Protein AF-0000000082454945 (afdb_homodimer)

Nearest PDB structures (foldseek):
  2xtc-assembly1_A-2  TM=9.692E-01  e=1.871E-06  Homo sapiens
  2xtd-assembly1_A-2  TM=9.864E-01  e=5.666E-06  Homo sapiens
  2xte-assembly1_J  TM=9.761E-01  e=5.010E-06  Homo sapiens
  2xte-assembly3_G  TM=9.616E-01  e=5.010E-06  Homo sapiens
  2xte-assembly1_B  TM=9.676E-01  e=1.262E-05  Homo sapiens

Radius of gyration: 16.41 Å; Cα contacts (8 Å, |Δi|>4): 220; chains: 2; bounding box: 44×42×41 Å

Foldseek 3Di:
DPDDDDPLRVLVVVLLVCVVVVVVVVNVVSCVVSVNVPRPDDPVPQDPCNVVVVVVVVLVVLVVVCVVPVVSVVVVVVVCVVDVDDDPDPPPPVPPPVPD/DPDDDDPLRVLLVVLLVCVLVVVVVVSVVSCVVSVNVPRPDDPVPQDPCNVVVVVVVVLVVLVVVCVVPVVSVVVVVVVCVVDVDDDPDPPPPVPPPVPD

Sequence (200 aa):
MATSITSVELNYLVFRYLQESGFTHSAFALGYEAGINKSPIDGNLVPPGALITFVQKGLQFLEMEANLSNLARVTKIWMKISHSCNPWISLQKMYINCDKMATSITSVELNYLVFRYLQESGFTHSAFALGYEAGINKSPIDGNLVPPGALITFVQKGLQFLEMEANLSNLARVTKIWMKISHSCNPWISLQKMYINCDK

Structure (mmCIF, N/CA/C/O backbone):
data_AF-0000000082454945-model_v1
#
loop_
_entity.id
_entity.type
_entity.pdbx_description
1 polymer 'LisH domain-containing protein'
#
loop_
_atom_site.group_PDB
_atom_site.id
_atom_site.type_symbol
_atom_site.label_atom_id
_atom_site.label_alt_id
_atom_site.label_comp_id
_atom_site.label_asym_id
_atom_site.label_entity_id
_atom_site.label_seq_id
_atom_site.pdbx_PDB_ins_code
_atom_site.Cartn_x
_atom_site.Cartn_y
_atom_site.Cartn_z
_atom_site.occupancy
_atom_site.B_iso_or_equiv
_atom_site.auth_seq_id
_atom_site.auth_comp_id
_atom_site.auth_asym_id
_atom_site.auth_atom_id
_atom_site.pdbx_PDB_model_num
ATOM 1 N N . MET A 1 1 ? 11.625 10.594 14.062 1 42.03 1 MET A N 1
ATOM 2 C CA . MET A 1 1 ? 12.203 10.18 12.797 1 42.03 1 MET A CA 1
ATOM 3 C C . MET A 1 1 ? 11.133 9.609 11.867 1 42.03 1 MET A C 1
ATOM 5 O O . MET A 1 1 ? 10.227 8.906 12.32 1 42.03 1 MET A O 1
ATOM 9 N N . ALA A 1 2 ? 10.945 10.195 10.641 1 54.59 2 ALA A N 1
ATOM 10 C CA . ALA A 1 2 ? 9.875 9.773 9.742 1 54.59 2 ALA A CA 1
ATOM 11 C C . ALA A 1 2 ? 10 8.289 9.406 1 54.59 2 ALA A C 1
ATOM 13 O O . ALA A 1 2 ? 11.07 7.816 9.023 1 54.59 2 ALA A O 1
ATOM 14 N N . THR A 1 3 ? 9.172 7.57 9.867 1 65.31 3 THR A N 1
ATOM 15 C CA . THR A 1 3 ? 9.156 6.125 9.68 1 65.31 3 THR A CA 1
ATOM 16 C C . THR A 1 3 ? 9.195 5.773 8.195 1 65.31 3 THR A C 1
ATOM 18 O O . THR A 1 3 ? 8.508 6.395 7.383 1 65.31 3 THR A O 1
ATOM 21 N N . SER A 1 4 ? 10.32 5.121 7.816 1 80.38 4 SER A N 1
ATOM 22 C CA . SER A 1 4 ? 10.461 4.617 6.453 1 80.38 4 SER A CA 1
ATOM 23 C C . SER A 1 4 ? 9.93 3.189 6.34 1 80.38 4 SER A C 1
ATOM 25 O O . SER A 1 4 ? 10.172 2.359 7.219 1 80.38 4 SER A O 1
ATOM 27 N N . ILE A 1 5 ? 9.172 2.932 5.426 1 86.31 5 ILE A N 1
ATOM 28 C CA . ILE A 1 5 ? 8.594 1.609 5.195 1 86.31 5 ILE A CA 1
ATOM 29 C C . ILE A 1 5 ? 9.656 0.688 4.594 1 86.31 5 ILE A C 1
ATOM 31 O O . ILE A 1 5 ? 10.445 1.11 3.748 1 86.31 5 ILE A O 1
ATOM 35 N N . THR A 1 6 ? 9.75 -0.51 5.156 1 88.56 6 THR A N 1
ATOM 36 C CA . THR A 1 6 ? 10.68 -1.497 4.625 1 88.56 6 THR A CA 1
ATOM 37 C C . THR A 1 6 ? 10.062 -2.256 3.457 1 88.56 6 THR A C 1
ATOM 39 O O . THR A 1 6 ? 8.836 -2.262 3.293 1 88.56 6 THR A O 1
ATOM 42 N N . SER A 1 7 ? 10.977 -2.93 2.658 1 92.19 7 SER A N 1
ATOM 43 C CA . SER A 1 7 ? 10.508 -3.732 1.534 1 92.19 7 SER A CA 1
ATOM 44 C C . SER A 1 7 ? 9.602 -4.867 2.006 1 92.19 7 SER A C 1
ATOM 46 O O . SER A 1 7 ? 8.633 -5.211 1.33 1 92.19 7 SER A O 1
ATOM 48 N N . VAL A 1 8 ? 9.992 -5.465 3.166 1 92.62 8 VAL A N 1
ATOM 49 C CA . VAL A 1 8 ? 9.219 -6.574 3.709 1 92.62 8 VAL A CA 1
ATOM 50 C C . VAL A 1 8 ? 7.805 -6.098 4.047 1 92.62 8 VAL A C 1
ATOM 52 O O . VAL A 1 8 ? 6.824 -6.773 3.725 1 92.62 8 VAL A O 1
ATOM 55 N N . GLU A 1 9 ? 7.676 -4.977 4.641 1 90.88 9 GLU A N 1
ATOM 56 C CA . GLU A 1 9 ? 6.383 -4.406 5.004 1 90.88 9 GLU A CA 1
ATOM 57 C C . GLU A 1 9 ? 5.566 -4.051 3.764 1 90.88 9 GLU A C 1
ATOM 59 O O . GLU A 1 9 ? 4.363 -4.309 3.711 1 90.88 9 GLU A O 1
ATOM 64 N N . LEU A 1 10 ? 6.246 -3.434 2.846 1 95.31 10 LEU A N 1
ATOM 65 C CA . LEU A 1 10 ? 5.547 -3.064 1.618 1 95.31 10 LEU A CA 1
ATOM 66 C C . LEU A 1 10 ? 5.098 -4.305 0.854 1 95.31 10 LEU A C 1
ATOM 68 O O . LEU A 1 10 ? 3.982 -4.348 0.33 1 95.31 10 LEU A O 1
ATOM 72 N N . ASN A 1 11 ? 5.957 -5.312 0.771 1 97.19 11 ASN A N 1
ATOM 73 C CA . ASN A 1 11 ? 5.578 -6.566 0.131 1 97.19 11 ASN A CA 1
ATOM 74 C C . ASN A 1 11 ? 4.344 -7.18 0.785 1 97.19 11 ASN A C 1
ATOM 76 O O . ASN A 1 11 ? 3.473 -7.715 0.097 1 97.19 11 ASN A O 1
ATOM 80 N N . TYR A 1 12 ? 4.312 -7.055 2.055 1 95.81 12 TYR A N 1
ATOM 81 C CA . TYR A 1 12 ? 3.176 -7.621 2.77 1 95.81 12 TYR A CA 1
ATOM 82 C C . TYR A 1 12 ? 1.901 -6.836 2.479 1 95.81 12 TYR A C 1
ATOM 84 O O . TYR A 1 12 ? 0.825 -7.422 2.33 1 95.81 12 TYR A O 1
ATOM 92 N N . LEU A 1 13 ? 1.995 -5.582 2.467 1 95.62 13 LEU A N 1
ATOM 93 C CA . LEU A 1 13 ? 0.842 -4.742 2.162 1 95.62 13 LEU A CA 1
ATOM 94 C C . LEU A 1 13 ? 0.314 -5.031 0.761 1 95.62 13 LEU A C 1
ATOM 96 O O . LEU A 1 13 ? -0.899 -5.098 0.552 1 95.62 13 LEU A O 1
ATOM 100 N N . VAL A 1 14 ? 1.229 -5.133 -0.159 1 97.75 14 VAL A N 1
ATOM 101 C CA . VAL A 1 14 ? 0.851 -5.445 -1.534 1 97.75 14 VAL A CA 1
ATOM 102 C C . VAL A 1 14 ? 0.194 -6.82 -1.593 1 97.75 14 VAL A C 1
ATOM 104 O O . VAL A 1 14 ? -0.819 -7.004 -2.271 1 97.75 14 VAL A O 1
ATOM 107 N N . PHE A 1 15 ? 0.763 -7.766 -0.866 1 98.06 15 PHE A N 1
ATOM 108 C CA . PHE A 1 15 ? 0.229 -9.117 -0.801 1 98.06 15 PHE A CA 1
ATOM 109 C C . PHE A 1 15 ? -1.2 -9.117 -0.271 1 98.06 15 PHE A C 1
ATOM 111 O O . PHE A 1 15 ? -2.082 -9.758 -0.845 1 98.06 15 PHE A O 1
ATOM 118 N N . ARG A 1 16 ? -1.462 -8.414 0.743 1 96 16 ARG A N 1
ATOM 119 C CA . ARG A 1 16 ? -2.789 -8.328 1.344 1 96 16 ARG A CA 1
ATOM 120 C C . ARG A 1 16 ? -3.777 -7.656 0.396 1 96 16 ARG A C 1
ATOM 122 O O . ARG A 1 16 ? -4.938 -8.062 0.312 1 96 16 ARG A O 1
ATOM 129 N N . TYR A 1 17 ? -3.275 -6.648 -0.256 1 97.69 17 TYR A N 1
ATOM 130 C CA . TYR A 1 17 ? -4.121 -5.969 -1.231 1 97.69 17 TYR A CA 1
ATOM 131 C C . TYR A 1 17 ? -4.574 -6.93 -2.322 1 97.69 17 TYR A C 1
ATOM 133 O O . TYR A 1 17 ? -5.75 -6.938 -2.703 1 97.69 17 TYR A O 1
ATOM 141 N N . LEU A 1 18 ? -3.668 -7.676 -2.828 1 98.25 18 LEU A N 1
ATOM 142 C CA . LEU A 1 18 ? -3.986 -8.648 -3.869 1 98.25 18 LEU A CA 1
ATOM 143 C C . LEU A 1 18 ? -5.004 -9.664 -3.367 1 98.25 18 LEU A C 1
ATOM 145 O O . LEU A 1 18 ? -5.945 -10.016 -4.086 1 98.25 18 LEU A O 1
ATOM 149 N N . GLN A 1 19 ? -4.797 -10.078 -2.213 1 97.44 19 GLN A N 1
ATOM 150 C CA . GLN A 1 19 ? -5.727 -11.031 -1.613 1 97.44 19 GLN A CA 1
ATOM 151 C C . GLN A 1 19 ? -7.121 -10.422 -1.474 1 97.44 19 GLN A C 1
ATOM 153 O O . GLN A 1 19 ? -8.117 -11.047 -1.839 1 97.44 19 GLN A O 1
ATOM 158 N N . GLU A 1 20 ? -7.164 -9.242 -0.987 1 96.88 20 GLU A N 1
ATOM 159 C CA . GLU A 1 20 ? -8.43 -8.57 -0.706 1 96.88 20 GLU A CA 1
ATOM 160 C C . GLU A 1 20 ? -9.156 -8.211 -1.995 1 96.88 20 GLU A C 1
ATOM 162 O O . GLU A 1 20 ? -10.391 -8.156 -2.021 1 96.88 20 GLU A O 1
ATOM 167 N N . SER A 1 21 ? -8.406 -7.996 -3.057 1 97.25 21 SER A N 1
ATOM 168 C CA . SER A 1 21 ? -8.984 -7.574 -4.328 1 97.25 21 SER A CA 1
ATOM 169 C C . SER A 1 21 ? -9.336 -8.773 -5.199 1 97.25 21 SER A C 1
ATOM 171 O O . SER A 1 21 ? -9.836 -8.617 -6.316 1 97.25 21 SER A O 1
ATOM 173 N N . GLY A 1 22 ? -9.031 -9.984 -4.746 1 97.31 22 GLY A N 1
ATOM 174 C CA . GLY A 1 22 ? -9.391 -11.195 -5.477 1 97.31 22 GLY A CA 1
ATOM 175 C C . GLY A 1 22 ? -8.398 -11.547 -6.562 1 97.31 22 GLY A C 1
ATOM 176 O O . GLY A 1 22 ? -8.711 -12.32 -7.469 1 97.31 22 GLY A O 1
ATOM 177 N N . PHE A 1 23 ? -7.293 -10.977 -6.598 1 98.12 23 PHE A N 1
ATOM 178 C CA . PHE A 1 23 ? -6.227 -11.352 -7.516 1 98.12 23 PHE A CA 1
ATOM 179 C C . PHE A 1 23 ? -5.465 -12.562 -7 1 98.12 23 PHE A C 1
ATOM 181 O O . PHE A 1 23 ? -4.336 -12.445 -6.523 1 98.12 23 PHE A O 1
ATOM 188 N N . THR A 1 24 ? -6.027 -13.703 -7.215 1 98.12 24 THR A N 1
ATOM 189 C CA . THR A 1 24 ? -5.602 -14.938 -6.57 1 98.12 24 THR A CA 1
ATOM 190 C C . THR A 1 24 ? -4.254 -15.398 -7.121 1 98.12 24 THR A C 1
ATOM 192 O O . THR A 1 24 ? -3.373 -15.812 -6.359 1 98.12 24 THR A O 1
ATOM 195 N N . HIS A 1 25 ? -4.082 -15.344 -8.414 1 98.38 25 HIS A N 1
ATOM 196 C CA . HIS A 1 25 ? -2.844 -15.812 -9.023 1 98.38 25 HIS A CA 1
ATOM 197 C C . HIS A 1 25 ? -1.677 -14.898 -8.672 1 98.38 25 HIS A C 1
ATOM 199 O O . HIS A 1 25 ? -0.582 -15.367 -8.359 1 98.38 25 HIS A O 1
ATOM 205 N N . SER A 1 26 ? -1.929 -13.664 -8.68 1 98.69 26 SER A N 1
ATOM 206 C CA . SER A 1 26 ? -0.894 -12.695 -8.344 1 98.69 26 SER A CA 1
ATOM 207 C C . SER A 1 26 ? -0.499 -12.805 -6.871 1 98.69 26 SER A C 1
ATOM 209 O O . SER A 1 26 ? 0.684 -12.719 -6.531 1 98.69 26 SER A O 1
ATOM 211 N N . ALA A 1 27 ? -1.474 -12.984 -6.027 1 98.56 27 ALA A N 1
ATOM 212 C CA . ALA A 1 27 ? -1.193 -13.141 -4.602 1 98.56 27 ALA A CA 1
ATOM 213 C C . ALA A 1 27 ? -0.331 -14.367 -4.34 1 98.56 27 ALA A C 1
ATOM 215 O O . ALA A 1 27 ? 0.625 -14.312 -3.562 1 98.56 27 ALA A O 1
ATOM 216 N N . PHE A 1 28 ? -0.703 -15.406 -4.957 1 98 28 PHE A N 1
ATOM 217 C CA . PHE A 1 28 ? 0.052 -16.641 -4.812 1 98 28 PHE A CA 1
ATOM 218 C C . PHE A 1 28 ? 1.491 -16.453 -5.273 1 98 28 PHE A C 1
ATOM 220 O O . PHE A 1 28 ? 2.428 -16.875 -4.59 1 98 28 PHE A O 1
ATOM 227 N N . ALA A 1 29 ? 1.691 -15.875 -6.473 1 98.56 29 ALA A N 1
ATOM 228 C CA . ALA A 1 29 ? 3.021 -15.656 -7.035 1 98.56 29 ALA A CA 1
ATOM 229 C C . ALA A 1 29 ? 3.857 -14.758 -6.121 1 98.56 29 ALA A C 1
ATOM 231 O O . ALA A 1 29 ? 5.031 -15.047 -5.871 1 98.56 29 ALA A O 1
ATOM 232 N N . LEU A 1 30 ? 3.244 -13.711 -5.535 1 98.44 30 LEU A N 1
ATOM 233 C CA . LEU A 1 30 ? 3.98 -12.789 -4.668 1 98.44 30 LEU A CA 1
ATOM 234 C C . LEU A 1 30 ? 4.336 -13.461 -3.346 1 98.44 30 LEU A C 1
ATOM 236 O O . LEU A 1 30 ? 5.41 -13.211 -2.791 1 98.44 30 LEU A O 1
ATOM 240 N N . GLY A 1 31 ? 3.434 -14.234 -2.885 1 97.81 31 GLY A N 1
ATOM 241 C CA . GLY A 1 31 ? 3.719 -14.977 -1.666 1 97.81 31 GLY A CA 1
ATOM 242 C C . GLY A 1 31 ? 5 -15.781 -1.744 1 97.81 31 GLY A C 1
ATOM 243 O O . GLY A 1 31 ? 5.773 -15.82 -0.784 1 97.81 31 GLY A O 1
ATOM 244 N N . TYR A 1 32 ? 5.148 -16.312 -2.803 1 97.19 32 TYR A N 1
ATOM 245 C CA . TYR A 1 32 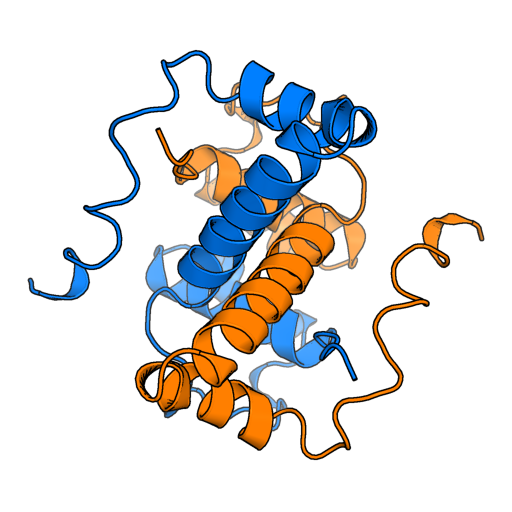? 6.324 -17.156 -3.012 1 97.19 32 TYR A CA 1
ATOM 246 C C . TYR A 1 32 ? 7.555 -16.297 -3.307 1 97.19 32 TYR A C 1
ATOM 248 O O . TYR A 1 32 ? 8.617 -16.516 -2.717 1 97.19 32 TYR A O 1
ATOM 256 N N . GLU A 1 33 ? 7.441 -15.328 -4.18 1 97.81 33 GLU A N 1
ATOM 257 C CA . GLU A 1 33 ? 8.562 -14.523 -4.648 1 97.81 33 GLU A CA 1
ATOM 258 C C . GLU A 1 33 ? 9.125 -13.648 -3.527 1 97.81 33 GLU A C 1
ATOM 260 O O . GLU A 1 33 ? 10.328 -13.414 -3.457 1 97.81 33 GLU A O 1
ATOM 265 N N . ALA A 1 34 ? 8.25 -13.219 -2.66 1 97.19 34 ALA A N 1
ATOM 266 C CA . ALA A 1 34 ? 8.664 -12.297 -1.606 1 97.19 34 ALA A CA 1
ATOM 267 C C . ALA A 1 34 ? 8.844 -13.023 -0.278 1 97.19 34 ALA A C 1
ATOM 269 O O . ALA A 1 34 ? 9.242 -12.422 0.72 1 97.19 34 ALA A O 1
ATOM 270 N N . GLY A 1 35 ? 8.578 -14.273 -0.216 1 96.56 35 GLY A N 1
ATOM 271 C CA . GLY A 1 35 ? 8.688 -15.031 1.018 1 96.56 35 GLY A CA 1
ATOM 272 C C . GLY A 1 35 ? 7.805 -14.508 2.129 1 96.56 35 GLY A C 1
ATOM 273 O O . GLY A 1 35 ? 8.266 -14.289 3.252 1 96.56 35 GLY A O 1
ATOM 274 N N . ILE A 1 36 ? 6.551 -14.281 1.788 1 95 36 ILE A N 1
ATOM 275 C CA . ILE A 1 36 ? 5.598 -13.703 2.727 1 95 36 ILE A CA 1
ATOM 276 C C . ILE A 1 36 ? 5.359 -14.664 3.889 1 95 36 ILE A C 1
ATOM 278 O O . ILE A 1 36 ? 5.16 -14.234 5.027 1 95 36 ILE A O 1
ATOM 282 N N . ASN A 1 37 ? 5.391 -15.945 3.578 1 91.06 37 ASN A N 1
ATOM 283 C CA . ASN A 1 37 ? 5.195 -16.953 4.609 1 91.06 37 ASN A CA 1
ATOM 284 C C . ASN A 1 37 ? 6.305 -16.906 5.656 1 91.06 37 ASN A C 1
ATOM 286 O O . ASN A 1 37 ? 6.125 -17.391 6.777 1 91.06 37 ASN A O 1
ATOM 290 N N . LYS A 1 38 ? 7.438 -16.359 5.355 1 91.81 38 LYS A N 1
ATOM 291 C CA . LYS A 1 38 ? 8.57 -16.266 6.266 1 91.81 38 LYS A CA 1
ATOM 292 C C . LYS A 1 38 ? 8.633 -14.891 6.93 1 91.81 38 LYS A C 1
ATOM 294 O O . LYS A 1 38 ? 9.469 -14.648 7.805 1 91.81 38 LYS A O 1
ATOM 299 N N . SER A 1 39 ? 7.746 -14.078 6.488 1 89.5 39 SER A N 1
ATOM 300 C CA . SER A 1 39 ? 7.738 -12.719 7.02 1 89.5 39 SER A CA 1
ATOM 301 C C . SER A 1 39 ? 7.328 -12.703 8.492 1 89.5 39 SER A C 1
ATOM 303 O O . SER A 1 39 ? 6.422 -13.445 8.891 1 89.5 39 SER A O 1
ATOM 305 N N . PRO A 1 40 ? 8.039 -11.906 9.25 1 87.88 40 PRO A N 1
ATOM 306 C CA . PRO A 1 40 ? 7.699 -11.805 10.672 1 87.88 40 PRO A CA 1
ATOM 307 C C . PRO A 1 40 ? 6.438 -10.992 10.922 1 87.88 40 PRO A C 1
ATOM 309 O O . PRO A 1 40 ? 6.008 -10.844 12.07 1 87.88 40 PRO A O 1
ATOM 312 N N . ILE A 1 41 ? 5.707 -10.578 9.953 1 86.12 41 ILE A N 1
ATOM 313 C CA . ILE A 1 41 ? 4.551 -9.695 10.094 1 86.12 41 ILE A CA 1
ATOM 314 C C . ILE A 1 41 ? 3.326 -10.516 10.5 1 86.12 41 ILE A C 1
ATOM 316 O O . ILE A 1 41 ? 3.051 -11.562 9.906 1 86.12 41 ILE A O 1
ATOM 320 N N . ASP A 1 42 ? 2.707 -9.922 11.508 1 84.75 42 ASP A N 1
ATOM 321 C CA . ASP A 1 42 ? 1.43 -10.508 11.906 1 84.75 42 ASP A CA 1
ATOM 322 C C . ASP A 1 42 ? 0.284 -9.945 11.07 1 84.75 42 ASP A C 1
ATOM 324 O O . ASP A 1 42 ? -0.149 -8.812 11.281 1 84.75 42 ASP A O 1
ATOM 328 N N . GLY A 1 43 ? -0.211 -10.75 10.203 1 86 43 GLY A N 1
ATOM 329 C CA . GLY A 1 43 ? -1.262 -10.344 9.281 1 86 43 GLY A CA 1
ATOM 330 C C . GLY A 1 43 ? -2.541 -9.93 9.984 1 86 43 GLY A C 1
ATOM 331 O O . GLY A 1 43 ? -3.336 -9.164 9.43 1 86 43 GLY A O 1
ATOM 332 N N . ASN A 1 44 ? -2.746 -10.367 11.117 1 84 44 ASN A N 1
ATOM 333 C CA . ASN A 1 44 ? -3.955 -10.039 11.867 1 84 44 ASN A CA 1
ATOM 334 C C . ASN A 1 44 ? -3.945 -8.586 12.336 1 84 44 ASN A C 1
ATOM 336 O O . ASN A 1 44 ? -5 -8.023 12.641 1 84 44 ASN A O 1
ATOM 340 N N . LEU A 1 45 ? -2.75 -8.023 12.328 1 80.19 45 LEU A N 1
ATOM 341 C CA . LEU A 1 45 ? -2.605 -6.648 12.805 1 80.19 45 LEU A CA 1
ATOM 342 C C . LEU A 1 45 ? -2.699 -5.66 11.648 1 80.19 45 LEU A C 1
ATOM 344 O O . LEU A 1 45 ? -2.77 -4.449 11.867 1 80.19 45 LEU A O 1
ATOM 348 N N . VAL A 1 46 ? -2.697 -6.258 10.5 1 85.25 46 VAL A N 1
ATOM 349 C CA . VAL A 1 46 ? -2.816 -5.395 9.328 1 85.25 46 VAL A CA 1
ATOM 350 C C . VAL A 1 46 ? -4.289 -5.203 8.977 1 85.25 46 VAL A C 1
ATOM 352 O O . VAL A 1 46 ? -4.969 -6.156 8.594 1 85.25 46 VAL A O 1
ATOM 355 N N . PRO A 1 47 ? -4.758 -3.992 9.18 1 85.69 47 PRO A N 1
ATOM 356 C CA . PRO A 1 47 ? -6.172 -3.754 8.883 1 85.69 47 PRO A CA 1
ATOM 357 C C . PRO A 1 47 ? -6.504 -3.938 7.402 1 85.69 47 PRO A C 1
ATOM 359 O O . PRO A 1 47 ? -5.66 -3.688 6.543 1 85.69 47 PRO A O 1
ATOM 362 N N . PRO A 1 48 ? -7.75 -4.297 7.117 1 89.56 48 PRO A N 1
ATOM 363 C CA . PRO A 1 48 ? -8.188 -4.371 5.719 1 89.56 48 PRO A CA 1
ATOM 364 C C . PRO A 1 48 ? -8.039 -3.043 4.98 1 89.56 48 PRO A C 1
ATOM 366 O O . PRO A 1 48 ? -8.32 -1.984 5.547 1 89.56 48 PRO A O 1
ATOM 369 N N . GLY A 1 49 ? -7.598 -3.117 3.822 1 92.94 49 GLY A N 1
ATOM 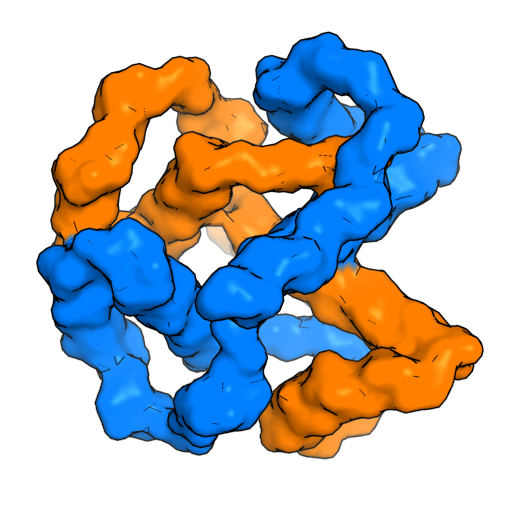370 C CA . GLY A 1 49 ? -7.477 -1.918 3.01 1 92.94 49 GLY A CA 1
ATOM 371 C C . GLY A 1 49 ? -6.293 -1.051 3.404 1 92.94 49 GLY A C 1
ATOM 372 O O . GLY A 1 49 ? -6.262 0.141 3.092 1 92.94 49 GLY A O 1
ATOM 373 N N . ALA A 1 50 ? -5.383 -1.64 4.066 1 92.31 50 ALA A N 1
ATOM 374 C CA . ALA A 1 50 ? -4.27 -0.857 4.598 1 92.31 50 ALA A CA 1
ATOM 375 C C . ALA A 1 50 ? -3.512 -0.152 3.475 1 92.31 50 ALA A C 1
ATOM 377 O O . ALA A 1 50 ? -3.197 1.036 3.58 1 92.31 50 ALA A O 1
ATOM 378 N N . LEU A 1 51 ? -3.191 -0.91 2.453 1 94.5 51 LEU A N 1
ATOM 379 C CA . LEU A 1 51 ? -2.451 -0.314 1.347 1 94.5 51 LEU A CA 1
ATOM 380 C C . LEU A 1 51 ? -3.213 0.87 0.758 1 94.5 51 LEU A C 1
ATOM 382 O O . LEU A 1 51 ? -2.631 1.93 0.518 1 94.5 51 LEU A O 1
ATOM 386 N N . ILE A 1 52 ? -4.5 0.69 0.56 1 93.75 52 ILE A N 1
ATOM 387 C CA . ILE A 1 52 ? -5.348 1.736 -0.002 1 93.75 52 ILE A CA 1
ATOM 388 C C . ILE A 1 52 ? -5.312 2.967 0.901 1 93.75 52 ILE A C 1
ATOM 390 O O . ILE A 1 52 ? -5.211 4.098 0.417 1 93.75 52 ILE A O 1
ATOM 394 N N . THR A 1 53 ? -5.418 2.748 2.164 1 91 53 THR A N 1
ATOM 395 C CA . THR A 1 53 ? -5.441 3.838 3.133 1 91 53 THR A CA 1
ATOM 396 C C . THR A 1 53 ? -4.133 4.621 3.094 1 91 53 THR A C 1
ATOM 398 O O . THR A 1 53 ? -4.141 5.855 3.072 1 91 53 THR A O 1
ATOM 401 N N . PHE A 1 54 ? -2.986 3.92 3.049 1 89 54 PHE A N 1
ATOM 402 C CA . PHE A 1 54 ? -1.689 4.586 3.047 1 89 54 PHE A CA 1
ATOM 403 C C . PHE A 1 54 ? -1.489 5.383 1.764 1 89 54 PHE A C 1
ATOM 405 O O . PHE A 1 54 ? -1.002 6.512 1.798 1 89 54 PHE A O 1
ATOM 412 N N . VAL A 1 55 ? -1.843 4.793 0.642 1 91.88 55 VAL A N 1
ATOM 413 C CA . VAL A 1 55 ? -1.679 5.465 -0.644 1 91.88 55 VAL A CA 1
ATOM 414 C C . VAL A 1 55 ? -2.586 6.691 -0.709 1 91.88 55 VAL A C 1
ATOM 416 O O . VAL A 1 55 ? -2.172 7.754 -1.173 1 91.88 55 VAL A O 1
ATOM 419 N N . GLN A 1 56 ? -3.818 6.559 -0.193 1 90.25 56 GLN A N 1
ATOM 420 C CA . GLN A 1 56 ? -4.77 7.664 -0.191 1 90.25 56 GLN A CA 1
ATOM 421 C C . GLN A 1 56 ? -4.262 8.82 0.662 1 90.25 56 GLN A C 1
ATOM 423 O O . GLN A 1 56 ? -4.352 9.984 0.256 1 90.25 56 GLN A O 1
ATOM 428 N N . LYS A 1 57 ? -3.766 8.492 1.755 1 87.94 57 LYS A N 1
ATOM 429 C CA . LYS A 1 57 ? -3.232 9.531 2.631 1 87.94 57 LYS A CA 1
ATOM 430 C C . LYS A 1 57 ? -1.97 10.148 2.041 1 87.94 57 LYS A C 1
ATOM 432 O O . LYS A 1 57 ? -1.711 11.344 2.229 1 87.94 57 LYS A O 1
ATOM 437 N N . GLY A 1 58 ? -1.187 9.344 1.446 1 88.56 58 GLY A N 1
ATOM 438 C CA . GLY A 1 58 ? -0.017 9.867 0.757 1 88.56 58 GLY A CA 1
ATOM 439 C C . GLY A 1 58 ? -0.362 10.883 -0.317 1 88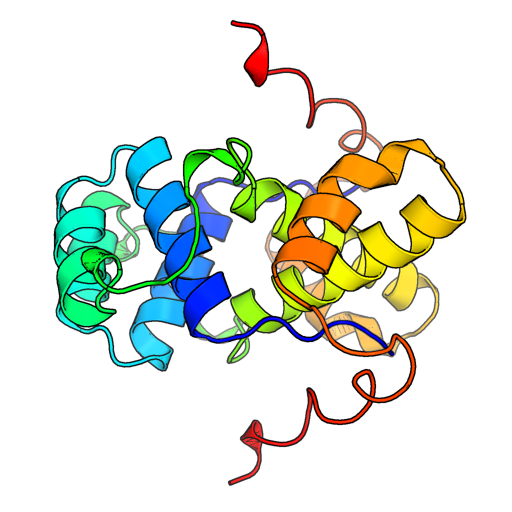.56 58 GLY A C 1
ATOM 440 O O . GLY A 1 58 ? 0.294 11.922 -0.43 1 88.56 58 GLY A O 1
ATOM 441 N N . LEU A 1 59 ? -1.384 10.555 -1.063 1 85.69 59 LEU A N 1
ATOM 442 C CA . LEU A 1 59 ? -1.859 11.469 -2.098 1 85.69 59 LEU A CA 1
ATOM 443 C C . LEU A 1 59 ? -2.354 12.773 -1.486 1 85.69 59 LEU A C 1
ATOM 445 O O . LEU A 1 59 ? -2.094 13.852 -2.021 1 85.69 59 LEU A O 1
ATOM 449 N N . GLN A 1 60 ? -3.041 12.609 -0.378 1 82.56 60 GLN A N 1
ATOM 450 C CA . GLN A 1 60 ? -3.525 13.789 0.329 1 82.56 60 GLN A CA 1
ATOM 451 C C . GLN A 1 60 ? -2.365 14.641 0.833 1 82.56 60 GLN A C 1
ATOM 453 O O . GLN A 1 60 ? -2.424 15.875 0.784 1 82.56 60 GLN A O 1
ATOM 458 N N . PHE A 1 61 ? -1.418 14.016 1.341 1 83.19 61 PHE A N 1
ATOM 459 C CA . PHE A 1 61 ? -0.228 14.703 1.835 1 83.19 61 PHE A CA 1
ATOM 460 C C . PHE A 1 61 ? 0.449 15.484 0.717 1 83.19 61 PHE A C 1
ATOM 462 O O . PHE A 1 61 ? 0.837 16.641 0.909 1 83.19 61 PHE A O 1
ATOM 469 N N . LEU A 1 62 ? 0.602 14.883 -0.413 1 79.12 62 LEU A N 1
ATOM 470 C CA . LEU A 1 62 ? 1.266 15.5 -1.554 1 79.12 62 LEU A CA 1
ATOM 471 C C . LEU A 1 62 ? 0.444 16.672 -2.09 1 79.12 62 LEU A C 1
ATOM 473 O O . LEU A 1 62 ? 1.003 17.672 -2.551 1 79.12 62 LEU A O 1
ATOM 477 N N . GLU A 1 63 ? -0.854 16.5 -1.997 1 76 63 GLU A N 1
ATOM 478 C CA . GLU A 1 63 ? -1.72 17.609 -2.41 1 76 63 GLU A CA 1
ATOM 479 C C . GLU A 1 63 ? -1.551 18.812 -1.494 1 76 63 GLU A C 1
ATOM 481 O O . GLU A 1 63 ? -1.563 19.953 -1.956 1 76 63 GLU A O 1
ATOM 486 N N . MET A 1 64 ? -1.47 18.516 -0.264 1 79.19 64 MET A N 1
ATOM 487 C CA . MET A 1 64 ? -1.271 19.578 0.71 1 79.19 64 MET A CA 1
ATOM 488 C C . MET A 1 64 ? 0.079 20.266 0.505 1 79.19 64 MET A C 1
ATOM 490 O O . MET A 1 64 ? 0.18 21.484 0.576 1 79.19 64 MET A O 1
ATOM 494 N N . GLU A 1 65 ? 1.065 19.469 0.22 1 73.56 65 GLU A N 1
ATOM 495 C CA . GLU A 1 65 ? 2.404 20 -0.015 1 73.56 65 GLU A CA 1
ATOM 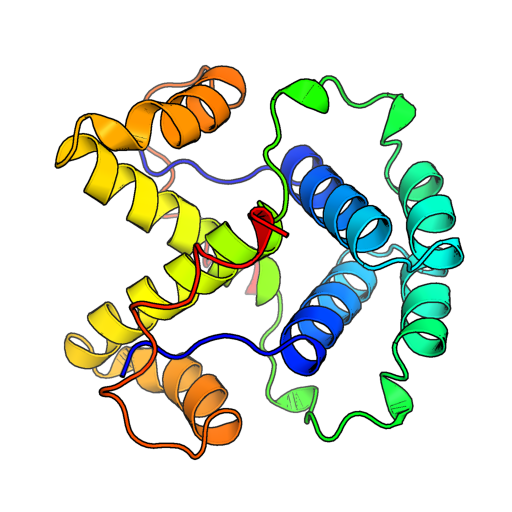496 C C . GLU A 1 65 ? 2.455 20.812 -1.307 1 73.56 65 GLU A C 1
ATOM 498 O O . GLU A 1 65 ? 3.203 21.781 -1.404 1 73.56 65 GLU A O 1
ATOM 503 N N . ALA A 1 66 ? 1.881 20.297 -2.301 1 67.44 66 ALA A N 1
ATOM 504 C CA . ALA A 1 66 ? 1.855 21 -3.588 1 67.44 66 ALA A CA 1
ATOM 505 C C . ALA A 1 66 ? 1.225 22.375 -3.457 1 67.44 66 ALA A C 1
ATOM 507 O O . ALA A 1 66 ? 1.621 23.312 -4.152 1 67.44 66 ALA A O 1
ATOM 508 N N . ASN A 1 67 ? 0.248 22.375 -2.754 1 65.88 67 ASN A N 1
ATOM 509 C CA . ASN A 1 67 ? -0.353 23.688 -2.525 1 65.88 67 ASN A CA 1
ATOM 510 C C . ASN A 1 67 ? 0.605 24.625 -1.795 1 65.88 67 ASN A C 1
ATOM 512 O O . ASN A 1 67 ? 0.479 25.844 -1.891 1 65.88 67 ASN A O 1
ATOM 516 N N . LEU A 1 68 ? 1.485 23.922 -1.185 1 63.53 68 LEU A N 1
ATOM 517 C CA . LEU A 1 68 ? 2.449 24.719 -0.443 1 63.53 68 LEU A CA 1
ATOM 518 C C . LEU A 1 68 ? 3.715 24.953 -1.265 1 63.53 68 LEU A C 1
ATOM 520 O O . LEU A 1 68 ? 4.438 25.922 -1.043 1 63.53 68 LEU A O 1
ATOM 524 N N . SER A 1 69 ? 4.016 23.906 -1.996 1 58.72 69 SER A N 1
ATOM 525 C CA . SER A 1 69 ? 5.242 24.047 -2.779 1 58.72 69 SER A CA 1
ATOM 526 C C . SER A 1 69 ? 4.984 23.781 -4.258 1 58.72 69 SER A C 1
ATOM 528 O O . SER A 1 69 ? 4.098 23 -4.613 1 58.72 69 SER A O 1
ATOM 530 N N . ASN A 1 70 ? 5.285 24.641 -5.137 1 48.28 70 ASN A N 1
ATOM 531 C CA . ASN A 1 70 ? 5.25 24.484 -6.59 1 48.28 70 ASN A CA 1
ATOM 532 C C . ASN A 1 70 ? 5.816 23.141 -7.027 1 48.28 70 ASN A C 1
ATOM 534 O O . ASN A 1 70 ? 5.652 22.734 -8.18 1 48.28 70 ASN A O 1
ATOM 538 N N . LEU A 1 71 ? 6.523 22.625 -6.273 1 43.19 71 LEU A N 1
ATOM 539 C CA . LEU A 1 71 ? 7.27 21.422 -6.652 1 43.19 71 LEU A CA 1
ATOM 540 C C . LEU A 1 71 ? 6.332 20.234 -6.828 1 43.19 71 LEU A C 1
ATOM 542 O O . LEU A 1 71 ? 6.598 19.344 -7.641 1 43.19 71 LEU A O 1
ATOM 546 N N . ALA A 1 72 ? 5.227 20.281 -6.191 1 47.59 72 ALA A N 1
ATOM 547 C CA . ALA A 1 72 ? 4.332 19.125 -6.172 1 47.59 72 ALA A CA 1
ATOM 548 C C . ALA A 1 72 ? 3.602 18.969 -7.504 1 47.59 72 ALA A C 1
ATOM 550 O O . ALA A 1 72 ? 2.682 18.156 -7.629 1 47.59 72 ALA A O 1
ATOM 551 N N . ARG A 1 73 ? 4.078 19.688 -8.383 1 44.59 73 ARG A N 1
ATOM 552 C CA . ARG A 1 73 ? 3.482 19.703 -9.719 1 44.59 73 ARG A CA 1
ATOM 553 C C . ARG A 1 73 ? 3.512 18.312 -10.344 1 44.59 73 ARG A C 1
ATOM 555 O O . ARG A 1 73 ? 2.557 17.906 -11.016 1 44.59 73 ARG A O 1
ATOM 562 N N . VAL A 1 74 ? 4.648 17.734 -10.156 1 46.53 74 VAL A N 1
ATOM 563 C CA . VAL A 1 74 ? 4.754 16.469 -10.867 1 46.53 74 VAL A CA 1
ATOM 564 C C . VAL A 1 74 ? 3.715 15.492 -10.32 1 46.53 74 VAL A C 1
ATOM 566 O O . VAL A 1 74 ? 3.062 14.773 -11.086 1 46.53 74 VAL A O 1
ATOM 569 N N . THR A 1 75 ? 3.635 15.477 -9.031 1 52 75 THR A N 1
ATOM 570 C CA . THR A 1 75 ? 2.65 14.562 -8.453 1 52 75 THR A CA 1
ATOM 571 C C . THR A 1 75 ? 1.234 15 -8.82 1 52 75 THR A C 1
ATOM 573 O O . THR A 1 75 ? 0.339 14.172 -8.961 1 52 75 THR A O 1
ATOM 576 N N . LYS A 1 76 ? 1.094 16.344 -8.844 1 49.72 76 LYS A N 1
ATOM 577 C CA . LYS A 1 76 ? -0.195 16.891 -9.266 1 49.72 76 LYS A CA 1
ATOM 578 C C . LYS A 1 76 ? -0.502 16.516 -10.711 1 49.72 76 LYS A C 1
ATOM 580 O O . LYS A 1 76 ? -1.645 16.188 -11.047 1 49.72 76 LYS A O 1
ATOM 585 N N . ILE A 1 77 ? 0.599 16.719 -11.469 1 49.75 77 ILE A N 1
ATOM 586 C CA . ILE A 1 77 ? 0.392 16.406 -12.883 1 49.75 77 ILE A CA 1
ATOM 587 C C . ILE A 1 77 ? -0.049 14.945 -13.016 1 49.75 77 ILE A C 1
ATOM 589 O O . ILE A 1 77 ? -0.983 14.641 -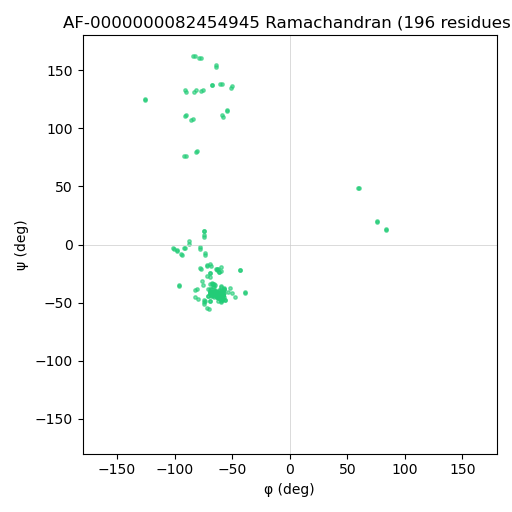13.758 1 49.75 77 ILE A O 1
ATOM 593 N N . TRP A 1 78 ? 0.673 14.234 -12.25 1 51.78 78 TRP A N 1
ATOM 594 C CA . TRP A 1 78 ? 0.293 12.828 -12.352 1 51.78 78 TRP A CA 1
ATOM 595 C C . TRP A 1 78 ? -1.142 12.617 -11.883 1 51.78 78 TRP A C 1
ATOM 597 O O . TRP A 1 78 ? -1.908 11.883 -12.516 1 51.78 78 TRP A O 1
ATOM 607 N N . MET A 1 79 ? -1.429 13.289 -10.773 1 50.94 79 MET A N 1
ATOM 608 C CA . MET A 1 79 ? -2.783 13.172 -10.242 1 50.94 79 MET A CA 1
ATOM 609 C C . MET A 1 79 ? -3.787 13.867 -11.148 1 50.94 79 MET A C 1
ATOM 611 O O . MET A 1 79 ? -4.918 13.406 -11.312 1 50.94 79 MET A O 1
ATOM 615 N N . LYS A 1 80 ? -3.473 15.07 -11.508 1 48.78 80 LYS A N 1
ATOM 616 C CA . LYS A 1 80 ? -4.359 15.82 -12.398 1 48.78 80 LYS A CA 1
ATOM 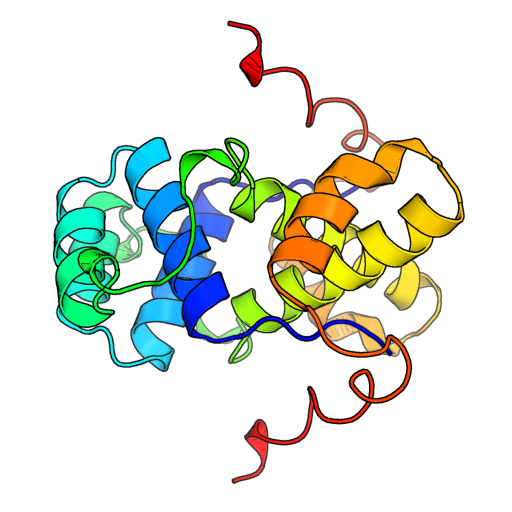617 C C . LYS A 1 80 ? -4.613 15.055 -13.688 1 48.78 80 LYS A C 1
ATOM 619 O O . LYS A 1 80 ? -5.723 15.086 -14.234 1 48.78 80 LYS A O 1
ATOM 624 N N . ILE A 1 81 ? -3.537 14.594 -14.211 1 45.81 81 ILE A N 1
ATOM 625 C CA . ILE A 1 81 ? -3.748 13.836 -15.438 1 45.81 81 ILE A CA 1
ATOM 626 C C . ILE A 1 81 ? -4.703 12.672 -15.172 1 45.81 81 ILE A C 1
ATOM 628 O O . ILE A 1 81 ? -5.543 12.344 -16.016 1 45.81 81 ILE A O 1
ATOM 632 N N . SER A 1 82 ? -4.496 12.086 -14.078 1 42.28 82 SER A N 1
ATOM 633 C CA . SER A 1 82 ? -5.441 11.016 -13.789 1 42.28 82 SER A CA 1
ATOM 634 C C . SER A 1 82 ? -6.816 11.57 -13.43 1 42.28 82 SER A C 1
ATOM 636 O O . SER A 1 82 ? -7.84 10.953 -13.734 1 42.28 82 SER A O 1
ATOM 638 N N . HIS A 1 83 ? -6.82 12.508 -12.375 1 43.41 83 HIS A N 1
ATOM 639 C CA . HIS A 1 83 ? -8.109 12.977 -11.883 1 43.41 83 HIS A CA 1
ATOM 640 C C . HIS A 1 83 ? -8.547 14.242 -12.609 1 43.41 83 HIS A C 1
ATOM 642 O O . HIS A 1 83 ? -7.926 15.297 -12.469 1 43.41 83 HIS A O 1
ATOM 648 N N . SER A 1 84 ? -8.961 14.102 -13.688 1 35.97 84 SER A N 1
ATOM 649 C CA . SER A 1 84 ? -9.609 15.258 -14.297 1 35.97 84 SER A CA 1
ATOM 650 C C . SER A 1 84 ? -10.438 16.031 -13.281 1 35.97 84 SER A C 1
ATOM 652 O O . SER A 1 84 ? -11.031 17.062 -13.602 1 35.97 84 SER A O 1
ATOM 654 N N . CYS A 1 85 ? -11.211 15.289 -12.336 1 37.31 85 CYS A N 1
ATOM 655 C CA . CYS A 1 85 ? -12.359 15.953 -11.734 1 37.31 85 CYS A CA 1
ATOM 656 C C . CYS A 1 85 ? -11.914 16.891 -10.617 1 37.31 85 CYS A C 1
ATOM 658 O O . CYS A 1 85 ? -10.82 16.75 -10.078 1 37.31 85 CYS A O 1
ATOM 660 N N . ASN A 1 86 ? -12.805 17.953 -10.172 1 31.84 86 ASN A N 1
ATOM 661 C CA . ASN A 1 86 ? -12.844 19.047 -9.211 1 31.84 86 ASN A CA 1
ATOM 662 C C . ASN A 1 86 ? -12.469 18.578 -7.805 1 31.84 86 ASN A C 1
ATOM 664 O O . ASN A 1 86 ? -12.914 17.516 -7.367 1 31.84 86 ASN A O 1
ATOM 668 N N . PRO A 1 87 ? -11.578 19.234 -6.918 1 31.34 87 PRO A N 1
ATOM 669 C CA . PRO A 1 87 ? -10.914 19.062 -5.621 1 31.34 87 PRO A CA 1
ATOM 670 C C . PRO A 1 87 ? -11.891 18.656 -4.516 1 31.34 87 PRO A C 1
ATOM 672 O O . PRO A 1 87 ? -11.461 18.219 -3.441 1 31.34 87 PRO A O 1
ATOM 675 N N . TRP A 1 88 ? -13.125 19.109 -4.281 1 30.08 88 TRP A N 1
ATOM 676 C CA . TRP A 1 88 ? -13.852 19.312 -3.027 1 30.08 88 TRP A CA 1
ATOM 677 C C . TRP A 1 88 ? -14.297 17.969 -2.438 1 30.08 88 TRP A C 1
ATOM 679 O O . TRP A 1 88 ? -14.609 17.891 -1.246 1 30.08 88 TRP A O 1
ATOM 689 N N . ILE A 1 89 ? -14.898 17 -3.129 1 31.45 89 ILE A N 1
ATOM 690 C CA . ILE A 1 89 ? -15.922 16.156 -2.529 1 31.45 89 ILE A CA 1
ATOM 691 C C . ILE A 1 89 ? -15.258 15.031 -1.737 1 31.45 89 ILE A C 1
ATOM 693 O O . ILE A 1 89 ? -15.875 14.453 -0.833 1 31.45 89 ILE A O 1
ATOM 697 N N . SER A 1 90 ? -14.172 14.359 -2.105 1 29.31 90 SER A N 1
ATOM 698 C CA . SER A 1 90 ? -13.977 12.938 -1.834 1 29.31 90 SER A CA 1
ATOM 699 C C . SER A 1 90 ? -13.336 12.719 -0.468 1 29.31 90 SER A C 1
ATOM 701 O O . SER A 1 90 ? -12.828 11.633 -0.185 1 29.31 90 SER A O 1
ATOM 703 N N . LEU A 1 91 ? -12.984 13.477 0.405 1 28.08 91 LEU A N 1
ATOM 704 C CA . LEU A 1 91 ? -12.344 13.148 1.675 1 28.08 91 LEU A CA 1
ATOM 705 C C . LEU A 1 91 ? -13.234 12.234 2.51 1 28.08 91 LEU A C 1
ATOM 707 O O . LEU A 1 91 ? -12.75 11.523 3.395 1 28.08 91 LEU A O 1
ATOM 711 N N . GLN A 1 92 ? -14.516 12.383 2.473 1 28.14 92 GLN A N 1
ATOM 712 C CA . GLN A 1 92 ? -15.367 11.805 3.504 1 28.14 92 GLN A CA 1
ATOM 713 C C . GLN A 1 92 ? -15.477 10.289 3.342 1 28.14 92 GLN A C 1
ATOM 715 O O . GLN A 1 92 ? -15.773 9.578 4.301 1 28.14 92 GLN A O 1
ATOM 720 N N . LYS A 1 93 ? -15.773 9.664 2.137 1 29.84 93 LYS A N 1
ATOM 721 C CA . LYS A 1 93 ? -16.359 8.336 2.047 1 29.84 93 LYS A CA 1
ATOM 722 C C . LYS A 1 93 ? -15.32 7.25 2.283 1 29.84 93 LYS A C 1
ATOM 724 O O . LYS A 1 93 ? -15.609 6.062 2.143 1 29.84 93 LYS A O 1
ATOM 729 N N . MET A 1 94 ? -14.125 7.5 2.443 1 28.08 94 MET A N 1
ATOM 730 C CA . MET A 1 94 ? -13.094 6.461 2.463 1 28.08 94 MET A CA 1
ATOM 731 C C . MET A 1 94 ? -13.398 5.422 3.539 1 28.08 94 MET A C 1
ATOM 733 O O . MET A 1 94 ? -12.914 4.289 3.467 1 28.08 94 MET A O 1
ATOM 737 N N . TYR A 1 95 ? -13.922 5.77 4.719 1 27.48 95 TYR A N 1
ATOM 738 C CA . TYR A 1 95 ? -14.008 4.805 5.812 1 27.48 95 TYR A CA 1
ATOM 739 C C . TYR A 1 95 ? -15.172 3.842 5.602 1 27.48 95 TYR A C 1
ATOM 741 O O . TYR A 1 95 ? -15.453 3.008 6.461 1 27.48 95 TYR A O 1
ATOM 749 N N . ILE A 1 96 ? -16.156 4.078 4.84 1 28.17 96 ILE A N 1
ATOM 750 C CA . ILE A 1 96 ? -17.438 3.434 5.109 1 28.17 96 ILE A CA 1
ATOM 751 C C . ILE A 1 96 ? -17.375 1.974 4.664 1 28.17 96 ILE A C 1
ATOM 753 O O . ILE A 1 96 ? -18.25 1.173 5.031 1 28.17 96 ILE A O 1
ATOM 757 N N . ASN A 1 97 ? -16.594 1.618 3.609 1 30.16 97 ASN A N 1
ATOM 758 C CA . ASN A 1 97 ? -17.141 0.356 3.111 1 30.16 97 ASN A CA 1
ATOM 759 C C . ASN A 1 97 ? -16.812 -0.8 4.051 1 30.16 97 ASN A C 1
ATOM 761 O O . ASN A 1 97 ? -16.922 -1.967 3.668 1 30.16 97 ASN A O 1
ATOM 765 N N . CYS A 1 98 ? -16 -0.674 5.035 1 24.09 98 CYS A N 1
ATOM 766 C CA . CYS A 1 98 ? -15.859 -1.89 5.828 1 24.09 98 CYS A CA 1
ATOM 767 C C . CYS A 1 98 ? -17.203 -2.316 6.41 1 24.09 98 CYS A C 1
ATOM 769 O O . CYS A 1 98 ? -17.281 -3.305 7.141 1 24.09 98 CYS A O 1
ATOM 771 N N . ASP A 1 99 ? -18.172 -1.49 6.504 1 23.08 99 ASP A N 1
ATOM 772 C CA . ASP A 1 99 ? -19.375 -1.908 7.23 1 23.08 99 ASP A CA 1
ATOM 773 C C . ASP A 1 99 ? -20.125 -2.996 6.469 1 23.08 99 ASP A C 1
ATOM 775 O O . ASP A 1 99 ? -21.078 -3.576 6.988 1 23.08 99 ASP A O 1
ATOM 779 N N . LYS A 1 100 ? -19.938 -3.275 5.211 1 22.88 100 LYS A N 1
ATOM 780 C CA . LYS A 1 100 ? -21 -4.246 4.984 1 22.88 100 LYS A CA 1
ATOM 781 C C . LYS A 1 100 ? -20.641 -5.613 5.555 1 22.88 100 LYS A C 1
ATOM 783 O O . LYS A 1 100 ? -19.469 -6.031 5.473 1 22.88 100 LYS A O 1
ATOM 788 N N . MET B 1 1 ? -11.242 18.969 -3.453 1 41.84 1 MET B N 1
ATOM 789 C CA . MET B 1 1 ? -11.734 17.641 -3.1 1 41.84 1 MET B CA 1
ATOM 790 C C . MET B 1 1 ? -10.586 16.641 -3.023 1 41.84 1 MET B C 1
ATOM 792 O O . MET B 1 1 ? -9.648 16.703 -3.824 1 41.84 1 MET B O 1
ATOM 796 N N . ALA B 1 2 ? -10.398 15.945 -1.835 1 54.5 2 ALA B N 1
ATOM 797 C CA . ALA B 1 2 ? -9.266 15.047 -1.654 1 54.5 2 ALA B CA 1
ATOM 798 C C . ALA B 1 2 ? -9.266 13.938 -2.701 1 54.5 2 ALA B C 1
ATOM 800 O O . ALA B 1 2 ? -10.297 13.289 -2.92 1 54.5 2 ALA B O 1
ATOM 801 N N . THR B 1 3 ? -8.406 13.969 -3.514 1 65 3 THR B N 1
ATOM 802 C CA . THR B 1 3 ? -8.289 13.008 -4.605 1 65 3 THR B CA 1
ATOM 803 C C . THR B 1 3 ? -8.258 11.578 -4.07 1 65 3 THR B C 1
ATOM 805 O O . THR B 1 3 ? -7.578 11.297 -3.082 1 65 3 THR B O 1
ATOM 808 N N . SER B 1 4 ? -9.32 10.836 -4.465 1 80.19 4 SER B N 1
ATOM 809 C CA . SER B 1 4 ? -9.375 9.414 -4.133 1 80.19 4 SER B CA 1
ATOM 810 C C . SER B 1 4 ? -8.75 8.562 -5.238 1 80.19 4 SER B C 1
ATOM 812 O O . SER B 1 4 ? -8.961 8.828 -6.422 1 80.19 4 SER B O 1
ATOM 814 N N . ILE B 1 5 ? -7.977 7.703 -4.871 1 86.12 5 ILE B N 1
ATOM 815 C CA . ILE B 1 5 ? -7.309 6.816 -5.816 1 86.12 5 ILE B CA 1
ATOM 816 C C . ILE B 1 5 ? -8.281 5.734 -6.285 1 86.12 5 ILE B C 1
ATOM 818 O O . ILE B 1 5 ? -9.062 5.211 -5.488 1 86.12 5 ILE B O 1
ATOM 822 N N . THR B 1 6 ? -8.328 5.539 -7.648 1 88.38 6 THR B N 1
ATOM 823 C CA . THR B 1 6 ? -9.172 4.488 -8.203 1 88.38 6 THR B CA 1
ATOM 824 C C . THR B 1 6 ? -8.461 3.141 -8.148 1 88.38 6 THR B C 1
ATOM 826 O O . THR B 1 6 ? -7.234 3.082 -8.023 1 88.38 6 THR B O 1
ATOM 829 N N . SER B 1 7 ? -9.273 2.043 -8.281 1 92 7 SER B N 1
ATOM 830 C CA . SER B 1 7 ? -8.719 0.695 -8.305 1 92 7 SER B CA 1
ATOM 831 C C . SER B 1 7 ? -7.758 0.515 -9.469 1 92 7 SER B C 1
ATOM 833 O O . SER B 1 7 ? -6.742 -0.176 -9.352 1 92 7 SER B O 1
ATOM 835 N N . VAL B 1 8 ? -8.164 1.124 -10.633 1 92.5 8 VAL B N 1
ATOM 836 C CA . VAL B 1 8 ? -7.332 1.009 -11.828 1 92.5 8 VAL B CA 1
ATOM 837 C C . VAL B 1 8 ? -5.965 1.645 -11.57 1 92.5 8 VAL B C 1
ATOM 839 O O . VAL B 1 8 ? -4.934 1.068 -11.914 1 92.5 8 VAL B O 1
ATOM 842 N N . GLU B 1 9 ? -5.93 2.783 -10.953 1 90.62 9 GLU B N 1
ATOM 843 C CA . GLU B 1 9 ? -4.688 3.488 -10.641 1 90.62 9 GLU B CA 1
ATOM 844 C C . GLU B 1 9 ? -3.857 2.715 -9.625 1 90.62 9 GLU B C 1
ATOM 846 O O . GLU B 1 9 ? -2.639 2.605 -9.766 1 90.62 9 GLU B O 1
ATOM 851 N N . LEU B 1 10 ? -4.551 2.238 -8.641 1 95.19 10 LEU B N 1
ATOM 852 C CA . LEU B 1 10 ? -3.836 1.475 -7.621 1 95.19 10 LEU B CA 1
ATOM 853 C C . LEU B 1 10 ? -3.279 0.181 -8.211 1 95.19 10 LEU B C 1
ATOM 855 O O . LEU B 1 10 ? -2.145 -0.2 -7.91 1 95.19 10 LEU B O 1
ATOM 859 N N . ASN B 1 11 ? -4.059 -0.51 -9.023 1 97.12 11 ASN B N 1
ATOM 860 C CA . ASN B 1 11 ? -3.572 -1.713 -9.688 1 97.12 11 ASN B CA 1
ATOM 861 C C . ASN B 1 11 ? -2.32 -1.429 -10.516 1 97.12 11 ASN B C 1
ATOM 863 O O . ASN B 1 11 ? -1.393 -2.238 -10.547 1 97.12 11 ASN B O 1
ATOM 867 N N . TYR B 1 12 ? -2.365 -0.282 -11.133 1 95.75 12 TYR B N 1
ATOM 868 C CA . TYR B 1 12 ? -1.219 0.07 -11.969 1 95.75 12 TYR B CA 1
ATOM 869 C C . TYR B 1 12 ? 0.01 0.349 -11.109 1 95.75 12 TYR B C 1
ATOM 871 O O . TYR B 1 12 ? 1.127 -0.027 -11.477 1 95.75 12 TYR B O 1
ATOM 879 N N . LEU B 1 13 ? -0.155 1.021 -10.047 1 95.56 13 LEU B N 1
ATOM 880 C CA . LEU B 1 13 ? 0.951 1.312 -9.141 1 95.56 13 LEU B CA 1
ATOM 881 C C . LEU B 1 13 ? 1.546 0.026 -8.578 1 95.56 13 LEU B C 1
ATOM 883 O O . LEU B 1 13 ? 2.768 -0.107 -8.477 1 95.56 13 LEU B O 1
ATOM 887 N N . VAL B 1 14 ? 0.676 -0.851 -8.195 1 97.75 14 VAL B N 1
ATOM 888 C CA . VAL B 1 14 ? 1.124 -2.135 -7.668 1 97.75 14 VAL B CA 1
ATOM 889 C C . VAL B 1 14 ? 1.872 -2.908 -8.75 1 97.75 14 VAL B C 1
ATOM 891 O O . VAL B 1 14 ? 2.92 -3.502 -8.492 1 97.75 14 VAL B O 1
ATOM 894 N N . PHE B 1 15 ? 1.341 -2.893 -9.953 1 98.06 15 PHE B N 1
ATOM 895 C CA . PHE B 1 15 ? 1.961 -3.555 -11.094 1 98.06 15 PHE B CA 1
ATOM 896 C C . PHE B 1 15 ? 3.367 -3.02 -11.336 1 98.06 15 PHE B C 1
ATOM 898 O O . PHE B 1 15 ? 4.312 -3.795 -11.516 1 98.06 15 PHE B O 1
ATOM 905 N N . ARG B 1 16 ? 3.506 -1.726 -11.32 1 96 16 ARG B N 1
ATOM 906 C CA . ARG B 1 16 ? 4.805 -1.1 -11.539 1 96 16 ARG B CA 1
ATOM 907 C C . ARG B 1 16 ? 5.777 -1.451 -10.414 1 96 16 ARG B C 1
ATOM 909 O O . ARG B 1 16 ? 6.965 -1.678 -10.664 1 96 16 ARG B O 1
ATOM 916 N N . TYR B 1 17 ? 5.297 -1.469 -9.219 1 97.69 17 TYR B N 1
ATOM 917 C CA . TYR B 1 17 ? 6.133 -1.845 -8.086 1 97.69 17 TYR B CA 1
ATOM 918 C C . TYR B 1 17 ? 6.688 -3.252 -8.258 1 97.69 17 TYR B C 1
ATOM 920 O O . TYR B 1 17 ? 7.875 -3.49 -8.023 1 97.69 17 TYR B O 1
ATOM 928 N N . LEU B 1 18 ? 5.797 -4.188 -8.633 1 98.31 18 LEU B N 1
ATOM 929 C CA . LEU B 1 18 ? 6.219 -5.57 -8.836 1 98.31 18 LEU B CA 1
ATOM 930 C C . LEU B 1 18 ? 7.285 -5.652 -9.922 1 98.31 18 LEU B C 1
ATOM 932 O O . LEU B 1 18 ? 8.273 -6.375 -9.773 1 98.31 18 LEU B O 1
ATOM 936 N N . GLN B 1 19 ? 7.082 -4.887 -10.938 1 97.5 19 GLN B N 1
ATOM 937 C CA . GLN B 1 19 ? 8.055 -4.859 -12.031 1 97.5 19 GLN B CA 1
ATOM 938 C C . GLN B 1 19 ? 9.398 -4.316 -11.555 1 97.5 19 GLN B C 1
ATOM 940 O O . GLN B 1 19 ? 10.445 -4.906 -11.828 1 97.5 19 GLN B O 1
ATOM 945 N N . GLU B 1 20 ? 9.359 -3.283 -10.805 1 96.94 20 GLU B N 1
ATOM 946 C CA . GLU B 1 20 ? 10.562 -2.59 -10.359 1 96.94 20 GLU B CA 1
ATOM 947 C C . GLU B 1 20 ? 11.312 -3.408 -9.312 1 96.94 20 GLU B C 1
ATOM 949 O O . GLU B 1 20 ? 12.539 -3.318 -9.211 1 96.94 20 GLU B O 1
ATOM 954 N N . SER B 1 21 ? 10.586 -4.215 -8.609 1 97.25 21 SER B N 1
ATOM 955 C CA . SER B 1 21 ? 11.18 -4.996 -7.523 1 97.25 21 SER B CA 1
ATOM 956 C C . SER B 1 21 ? 11.641 -6.363 -8.016 1 97.25 21 SER B C 1
ATOM 958 O O . SER B 1 21 ? 12.164 -7.164 -7.238 1 97.25 21 SER B O 1
ATOM 960 N N . GLY B 1 22 ? 11.406 -6.684 -9.273 1 97.31 22 GLY B N 1
ATOM 961 C CA . GLY B 1 22 ? 11.867 -7.938 -9.852 1 97.31 22 GLY B CA 1
ATOM 962 C C . GLY B 1 22 ? 10.93 -9.102 -9.578 1 97.31 22 GLY B C 1
ATOM 963 O O . GLY B 1 22 ? 11.328 -10.266 -9.688 1 97.31 22 GLY B O 1
ATOM 964 N N . PHE B 1 23 ? 9.797 -8.891 -9.141 1 98.12 23 PHE B N 1
ATOM 965 C CA . PHE B 1 23 ? 8.789 -9.93 -8.969 1 98.12 23 PHE B CA 1
ATOM 966 C C . PHE B 1 23 ? 8.094 -10.227 -10.297 1 98.12 23 PHE B C 1
ATOM 968 O O . PHE B 1 23 ? 6.941 -9.844 -10.5 1 98.12 23 PHE B O 1
ATOM 975 N N . THR B 1 24 ? 8.734 -10.977 -11.094 1 98.06 24 THR B N 1
ATOM 976 C CA . THR B 1 24 ? 8.367 -11.156 -12.5 1 98.06 24 THR B CA 1
ATOM 977 C C . THR B 1 24 ? 7.074 -11.961 -12.617 1 98.06 24 THR B C 1
ATOM 979 O O . THR B 1 24 ? 6.199 -11.617 -13.414 1 98.06 24 THR B O 1
ATOM 982 N N . HIS B 1 25 ? 6.961 -13.008 -11.859 1 98.38 25 HIS B N 1
ATOM 983 C CA . HIS B 1 25 ? 5.781 -13.859 -11.953 1 98.38 25 HIS B CA 1
ATOM 984 C C . HIS B 1 25 ? 4.539 -13.148 -11.43 1 98.38 25 HIS B C 1
ATOM 986 O O . HIS B 1 25 ? 3.471 -13.227 -12.039 1 98.38 25 HIS B O 1
ATOM 992 N N . SER B 1 26 ? 4.691 -12.469 -10.398 1 98.62 26 SER B N 1
ATOM 993 C CA . SER B 1 26 ? 3.578 -11.727 -9.82 1 98.62 26 SER B CA 1
ATOM 994 C C . SER B 1 26 ? 3.143 -10.586 -10.742 1 98.62 26 SER B C 1
ATOM 996 O O . SER B 1 26 ? 1.945 -10.328 -10.891 1 98.62 26 SER B O 1
ATOM 998 N N . ALA B 1 27 ? 4.109 -9.898 -11.336 1 98.56 27 ALA B N 1
ATOM 999 C CA . ALA B 1 27 ? 3.791 -8.82 -12.266 1 98.56 27 ALA B CA 1
ATOM 1000 C C . ALA B 1 27 ? 3.006 -9.336 -13.469 1 98.56 27 ALA B C 1
ATOM 1002 O O . ALA B 1 27 ? 2.025 -8.727 -13.891 1 98.56 27 ALA B O 1
ATOM 1003 N N . PHE B 1 28 ? 3.436 -10.406 -13.953 1 97.94 28 PHE B N 1
ATOM 1004 C CA . PHE B 1 28 ? 2.766 -11.023 -15.094 1 97.94 28 PHE B CA 1
ATOM 1005 C C . PHE B 1 28 ? 1.334 -11.406 -14.734 1 97.94 28 PHE B C 1
ATOM 1007 O O . PHE B 1 28 ? 0.404 -11.133 -15.5 1 97.94 28 PHE B O 1
ATOM 1014 N N . ALA B 1 29 ? 1.162 -12.078 -13.594 1 98.56 29 ALA B N 1
ATOM 1015 C CA . ALA B 1 29 ? -0.159 -12.508 -13.141 1 98.56 29 ALA B CA 1
ATOM 1016 C C . ALA B 1 29 ? -1.086 -11.305 -12.945 1 98.56 29 ALA B C 1
ATOM 1018 O O . ALA B 1 29 ? -2.246 -11.336 -13.359 1 98.56 29 ALA B O 1
ATOM 1019 N N . LEU B 1 30 ? -0.583 -10.242 -12.367 1 98.44 30 LEU B N 1
ATOM 1020 C CA . LEU B 1 30 ? -1.409 -9.062 -12.117 1 98.44 30 LEU B CA 1
ATOM 1021 C C . LEU B 1 30 ? -1.769 -8.367 -13.43 1 98.44 30 LEU B C 1
ATOM 1023 O O . LEU B 1 30 ? -2.875 -7.84 -13.57 1 98.44 30 LEU B O 1
ATOM 1027 N N . GLY B 1 31 ? -0.795 -8.32 -14.32 1 97.81 31 GLY B N 1
ATOM 1028 C CA . GLY B 1 31 ? -1.074 -7.742 -15.625 1 97.81 31 GLY B CA 1
ATOM 1029 C C . GLY B 1 31 ? -2.297 -8.344 -16.297 1 97.81 31 GLY B C 1
ATOM 1030 O O . GLY B 1 31 ? -3.098 -7.625 -16.891 1 97.81 31 GLY B O 1
ATOM 1031 N N . TYR B 1 32 ? -2.408 -9.539 -16.109 1 97.19 32 TYR B N 1
ATOM 1032 C CA . TYR B 1 32 ? -3.514 -10.266 -16.719 1 97.19 32 TYR B CA 1
ATOM 1033 C C . TYR B 1 32 ? -4.789 -10.125 -15.898 1 97.19 32 TYR B C 1
ATOM 1035 O O . TYR B 1 32 ? -5.855 -9.828 -16.438 1 97.19 32 TYR B O 1
ATOM 1043 N N . GLU B 1 33 ? -4.68 -10.273 -14.617 1 97.75 33 GLU B N 1
ATOM 1044 C CA . GLU B 1 33 ? -5.836 -10.289 -13.727 1 97.75 33 GLU B CA 1
ATOM 1045 C C . GLU B 1 33 ? -6.492 -8.914 -13.648 1 97.75 33 GLU B C 1
ATOM 1047 O O . GLU B 1 33 ? -7.715 -8.805 -13.531 1 97.75 33 GLU B O 1
ATOM 1052 N N . ALA B 1 34 ? -5.695 -7.926 -13.734 1 97.19 34 ALA B N 1
ATOM 1053 C CA . ALA B 1 34 ? -6.207 -6.566 -13.57 1 97.19 34 ALA B CA 1
ATOM 1054 C C . ALA B 1 34 ? -6.395 -5.883 -14.922 1 97.19 34 ALA B C 1
ATOM 1056 O O . ALA B 1 34 ? -6.879 -4.75 -14.992 1 97.19 34 ALA B O 1
ATOM 1057 N N . GLY B 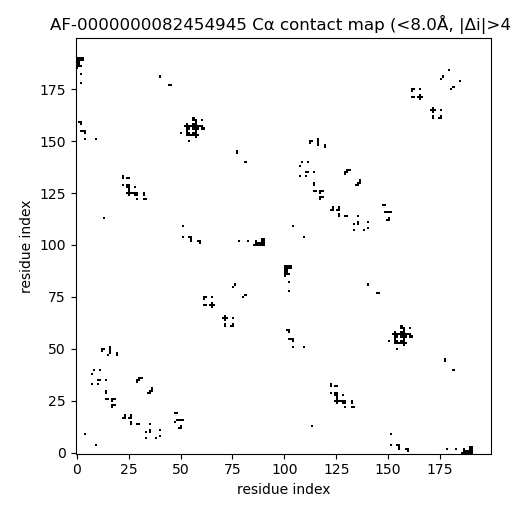1 35 ? -6.047 -6.484 -15.992 1 96.5 35 GLY B N 1
ATOM 1058 C CA . GLY B 1 35 ? -6.156 -5.895 -17.312 1 96.5 35 GLY B CA 1
ATOM 1059 C C . GLY B 1 35 ? -5.348 -4.617 -17.469 1 96.5 35 GLY B C 1
ATOM 1060 O O . GLY B 1 35 ? -5.867 -3.6 -17.922 1 96.5 35 GLY B O 1
ATOM 1061 N N . ILE B 1 36 ? -4.082 -4.719 -17.047 1 94.88 36 ILE B N 1
ATOM 1062 C CA . ILE B 1 36 ? -3.207 -3.549 -17.047 1 94.88 36 ILE B CA 1
ATOM 1063 C C . ILE B 1 36 ? -2.947 -3.102 -18.484 1 94.88 36 ILE B C 1
ATOM 1065 O O . ILE B 1 36 ? -2.818 -1.905 -18.75 1 94.88 36 ILE B O 1
ATOM 1069 N N . ASN B 1 37 ? -2.881 -4.039 -19.391 1 90.88 37 ASN B N 1
ATOM 1070 C CA . ASN B 1 37 ? -2.654 -3.732 -20.797 1 90.88 37 ASN B CA 1
ATOM 1071 C C . ASN B 1 37 ? -3.803 -2.916 -21.375 1 90.88 37 ASN B C 1
ATOM 1073 O O . ASN B 1 37 ? -3.633 -2.242 -22.406 1 90.88 37 ASN B O 1
ATOM 1077 N N . LYS B 1 38 ? -4.957 -2.943 -20.781 1 91.62 38 LYS B N 1
ATOM 1078 C CA . LYS B 1 38 ? -6.133 -2.211 -21.25 1 91.62 38 LYS B CA 1
ATOM 1079 C C . LYS B 1 38 ? -6.301 -0.899 -20.484 1 91.62 38 LYS B C 1
ATOM 1081 O O . LYS B 1 38 ? -7.18 -0.097 -20.797 1 91.62 38 LYS B O 1
ATOM 1086 N N . SER B 1 39 ? -5.461 -0.762 -19.531 1 89.31 39 SER B N 1
ATOM 1087 C CA . SER B 1 39 ? -5.559 0.438 -18.703 1 89.31 39 SER B CA 1
ATOM 1088 C C . SER B 1 39 ? -5.203 1.688 -19.5 1 89.31 39 SER B C 1
ATOM 1090 O O . SER B 1 39 ? -4.273 1.672 -20.312 1 89.31 39 SER B O 1
ATOM 1092 N N . PRO B 1 40 ? -5.992 2.732 -19.297 1 87.69 40 PRO B N 1
ATOM 1093 C CA . PRO B 1 40 ? -5.715 3.986 -20 1 87.69 40 PRO B CA 1
ATOM 1094 C C . PRO B 1 40 ? -4.52 4.738 -19.422 1 87.69 40 PRO B C 1
ATOM 1096 O O . PRO B 1 40 ? -4.152 5.801 -19.922 1 87.69 40 PRO B O 1
ATOM 1099 N N . ILE B 1 41 ? -3.775 4.191 -18.516 1 86 41 ILE B N 1
ATOM 1100 C CA . ILE B 1 41 ? -2.689 4.879 -17.828 1 86 41 ILE B CA 1
ATOM 1101 C C . ILE B 1 41 ? -1.427 4.84 -18.672 1 86 41 ILE B C 1
ATOM 1103 O O . ILE B 1 41 ? -1.058 3.785 -19.203 1 86 41 ILE B O 1
ATOM 1107 N N . ASP B 1 42 ? -0.897 6.059 -18.75 1 84.44 42 ASP B N 1
ATOM 1108 C CA . ASP B 1 42 ? 0.402 6.148 -19.406 1 84.44 42 ASP B CA 1
ATOM 1109 C C . ASP B 1 42 ? 1.535 5.84 -18.422 1 84.44 42 ASP B C 1
ATOM 1111 O O . ASP B 1 42 ? 1.882 6.672 -17.594 1 84.44 42 ASP B O 1
ATOM 1115 N N . GLY B 1 43 ? 2.139 4.719 -18.562 1 85.88 43 GLY B N 1
ATOM 1116 C CA . GLY B 1 43 ? 3.191 4.246 -17.688 1 85.88 43 GLY B CA 1
ATOM 1117 C C . GLY B 1 43 ? 4.414 5.148 -17.672 1 85.88 43 GLY B C 1
ATOM 1118 O O . GLY B 1 43 ? 5.168 5.168 -16.703 1 85.88 43 GLY B O 1
ATOM 1119 N N . ASN B 1 44 ? 4.562 5.867 -18.703 1 83.88 44 ASN B N 1
ATOM 1120 C CA . ASN B 1 44 ? 5.723 6.75 -18.797 1 83.88 44 ASN B CA 1
ATOM 1121 C C . ASN B 1 44 ? 5.598 7.941 -17.844 1 83.88 44 ASN B C 1
ATOM 1123 O O . ASN B 1 44 ? 6.594 8.578 -17.5 1 83.88 44 ASN B O 1
ATOM 1127 N N . LEU B 1 45 ? 4.395 8.156 -17.406 1 80 45 LEU B N 1
ATOM 1128 C CA . LEU B 1 45 ? 4.137 9.297 -16.531 1 80 45 LEU B CA 1
ATOM 1129 C C . LEU B 1 45 ? 4.207 8.891 -15.07 1 80 45 LEU B C 1
ATOM 1131 O O . LEU B 1 45 ? 4.18 9.742 -14.18 1 80 45 LEU B O 1
ATOM 1135 N N . VAL B 1 46 ? 4.312 7.617 -14.914 1 85.25 46 VAL B N 1
ATOM 1136 C CA . VAL B 1 46 ? 4.414 7.133 -13.539 1 85.25 46 VAL B CA 1
ATOM 1137 C C . VAL B 1 46 ? 5.883 7.039 -13.133 1 85.25 46 VAL B C 1
ATOM 1139 O O . VAL B 1 46 ? 6.637 6.23 -13.68 1 85.25 46 VAL B O 1
ATOM 1142 N N . PRO B 1 47 ? 6.234 7.883 -12.266 1 85.62 47 PRO B N 1
ATOM 1143 C CA . PRO B 1 47 ? 7.641 7.863 -11.852 1 85.62 47 PRO B CA 1
ATOM 1144 C C . PRO B 1 47 ? 8.031 6.559 -11.156 1 85.62 47 PRO B C 1
ATOM 1146 O O . PRO B 1 47 ? 7.203 5.93 -10.508 1 85.62 47 PRO B O 1
ATOM 1149 N N . PRO B 1 48 ? 9.328 6.223 -11.227 1 89.81 48 PRO B N 1
ATOM 1150 C CA . PRO B 1 48 ? 9.812 5.059 -10.492 1 89.81 48 PRO B CA 1
ATOM 1151 C C . PRO B 1 48 ? 9.602 5.18 -8.984 1 89.81 48 PRO B C 1
ATOM 1153 O O . PRO B 1 48 ? 9.789 6.258 -8.422 1 89.81 48 PRO B O 1
ATOM 1156 N N . GLY B 1 49 ? 9.195 4.137 -8.422 1 93.06 49 GLY B N 1
ATOM 1157 C CA . GLY B 1 49 ? 9.023 4.129 -6.977 1 93.06 49 GLY B CA 1
ATOM 1158 C C . GLY B 1 49 ? 7.773 4.863 -6.523 1 93.06 49 GLY B C 1
ATOM 1159 O O . GLY B 1 49 ? 7.676 5.27 -5.363 1 93.06 49 GLY B O 1
ATOM 1160 N N . ALA B 1 50 ? 6.883 5.031 -7.426 1 92.25 50 ALA B N 1
ATOM 1161 C CA . ALA B 1 50 ? 5.699 5.832 -7.113 1 92.25 50 ALA B CA 1
ATOM 1162 C C . ALA B 1 50 ? 4.938 5.242 -5.93 1 92.25 50 ALA B C 1
ATOM 1164 O O . ALA B 1 50 ? 4.539 5.973 -5.016 1 92.25 50 ALA B O 1
ATOM 1165 N N . LEU B 1 51 ? 4.715 3.932 -5.98 1 94.44 51 LEU B N 1
ATOM 1166 C CA . LEU B 1 51 ? 3.979 3.295 -4.895 1 94.44 51 LEU B CA 1
ATOM 1167 C C . LEU B 1 51 ? 4.68 3.518 -3.559 1 94.44 51 LEU B C 1
ATOM 1169 O O . LEU B 1 51 ? 4.035 3.871 -2.566 1 94.44 51 LEU B O 1
ATOM 1173 N N . ILE B 1 52 ? 5.965 3.35 -3.557 1 93.94 52 ILE B N 1
ATOM 1174 C CA . ILE B 1 52 ? 6.762 3.521 -2.346 1 93.94 52 ILE B CA 1
ATOM 1175 C C . ILE B 1 52 ? 6.617 4.953 -1.834 1 93.94 52 ILE B C 1
ATOM 1177 O O . ILE B 1 52 ? 6.453 5.176 -0.632 1 93.94 52 ILE B O 1
ATOM 1181 N N . THR B 1 53 ? 6.707 5.887 -2.719 1 90.88 53 THR B N 1
ATOM 1182 C CA . THR B 1 53 ? 6.621 7.297 -2.357 1 90.88 53 THR B CA 1
ATOM 1183 C C . THR B 1 53 ? 5.27 7.617 -1.732 1 90.88 53 THR B C 1
ATOM 1185 O O . THR B 1 53 ? 5.199 8.281 -0.697 1 90.88 53 THR B O 1
ATOM 1188 N N . PHE B 1 54 ? 4.164 7.109 -2.336 1 88.94 54 PHE B N 1
ATOM 1189 C CA . PHE B 1 54 ? 2.826 7.395 -1.828 1 88.94 54 PHE B CA 1
ATOM 1190 C C . PHE B 1 54 ? 2.619 6.758 -0.459 1 88.94 54 PHE B C 1
ATOM 1192 O O . PHE B 1 54 ? 2.062 7.383 0.445 1 88.94 54 PHE B O 1
ATOM 1199 N N . VAL B 1 55 ? 3.059 5.52 -0.296 1 92.06 55 VAL B N 1
ATOM 1200 C CA . VAL B 1 55 ? 2.896 4.816 0.972 1 92.06 55 VAL B CA 1
ATOM 1201 C C . VAL B 1 55 ? 3.723 5.504 2.055 1 92.06 55 VAL B C 1
ATOM 1203 O O . VAL B 1 55 ? 3.252 5.688 3.182 1 92.06 55 VAL B O 1
ATOM 1206 N N . GLN B 1 56 ? 4.945 5.93 1.696 1 90.5 56 GLN B N 1
ATOM 1207 C CA . GLN B 1 56 ? 5.82 6.605 2.646 1 90.5 56 GLN B CA 1
ATOM 1208 C C . GLN B 1 56 ? 5.207 7.922 3.113 1 90.5 56 GLN B C 1
ATOM 1210 O O . GLN B 1 56 ? 5.227 8.234 4.309 1 90.5 56 GLN B O 1
ATOM 1215 N N . LYS B 1 57 ? 4.695 8.633 2.201 1 88.19 57 LYS B N 1
ATOM 1216 C CA . LYS B 1 57 ? 4.059 9.906 2.555 1 88.19 57 LYS B CA 1
ATOM 1217 C C . LYS B 1 57 ? 2.781 9.672 3.354 1 88.19 57 LYS B C 1
ATOM 1219 O O . LYS B 1 57 ? 2.439 10.469 4.23 1 88.19 57 LYS B O 1
ATOM 1224 N N . GLY B 1 58 ? 2.059 8.656 2.988 1 88.69 58 GLY B N 1
ATOM 1225 C CA . GLY B 1 58 ? 0.883 8.297 3.766 1 88.69 58 GLY B CA 1
ATOM 1226 C C . GLY B 1 58 ? 1.198 7.992 5.219 1 88.69 58 GLY B C 1
ATOM 1227 O O . GLY B 1 58 ? 0.483 8.438 6.121 1 88.69 58 GLY B O 1
ATOM 1228 N N . LEU B 1 59 ? 2.27 7.266 5.41 1 85.94 59 LEU B N 1
ATOM 1229 C CA . LEU B 1 59 ? 2.721 6.941 6.758 1 85.94 59 LEU B CA 1
ATOM 1230 C C . LEU B 1 59 ? 3.107 8.211 7.52 1 85.94 59 LEU B C 1
ATOM 1232 O O . LEU B 1 59 ? 2.791 8.344 8.703 1 85.94 59 LEU B O 1
ATOM 1236 N N . GLN B 1 60 ? 3.775 9.078 6.777 1 82.62 60 GLN B N 1
ATOM 1237 C CA . GLN B 1 60 ? 4.156 10.344 7.383 1 82.62 60 GLN B CA 1
ATOM 1238 C C . GLN B 1 60 ? 2.926 11.164 7.77 1 82.62 60 GLN B C 1
ATOM 1240 O O . GLN B 1 60 ? 2.906 11.805 8.82 1 82.62 60 GLN B O 1
ATOM 1245 N N . PHE B 1 61 ? 1.998 11.188 6.926 1 83.12 61 PHE B N 1
ATOM 1246 C CA . PHE B 1 61 ? 0.751 11.906 7.176 1 83.12 61 PHE B CA 1
ATOM 1247 C C . PHE B 1 61 ? 0.059 11.367 8.422 1 83.12 61 PHE B C 1
ATOM 1249 O O . PHE B 1 61 ? -0.406 12.141 9.266 1 83.12 61 PHE B O 1
ATOM 1256 N N . LEU B 1 62 ? -0.007 10.055 8.547 1 78.94 62 LEU B N 1
ATOM 1257 C CA . LEU B 1 62 ? -0.675 9.406 9.672 1 78.94 62 LEU B CA 1
ATOM 1258 C C . LEU B 1 62 ? 0.086 9.656 10.977 1 78.94 62 LEU B C 1
ATOM 1260 O O . LEU B 1 62 ? -0.522 9.789 12.039 1 78.94 62 LEU B O 1
ATOM 1264 N N . GLU B 1 63 ? 1.386 9.719 10.836 1 76.12 63 GLU B N 1
ATOM 1265 C CA . GLU B 1 63 ? 2.191 10.031 12.016 1 76.12 63 GLU B CA 1
ATOM 1266 C C . GLU B 1 63 ? 1.914 11.453 12.508 1 76.12 63 GLU B C 1
ATOM 1268 O O . GLU B 1 63 ? 1.867 11.695 13.719 1 76.12 63 GLU B O 1
ATOM 1273 N N . MET B 1 64 ? 1.821 12.312 11.57 1 79.19 64 MET B N 1
ATOM 1274 C CA . MET B 1 64 ? 1.52 13.703 11.914 1 79.19 64 MET B CA 1
ATOM 1275 C C . MET B 1 64 ? 0.135 13.82 12.547 1 79.19 64 MET B C 1
ATOM 1277 O O . MET B 1 64 ? -0.05 14.547 13.523 1 79.19 64 MET B O 1
ATOM 1281 N N . GLU B 1 65 ? -0.809 13.078 12.016 1 73.62 65 GLU B N 1
ATOM 1282 C CA . GLU B 1 65 ? -2.17 13.094 12.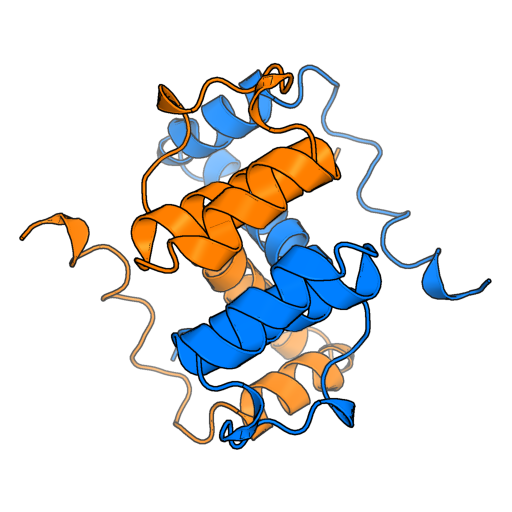539 1 73.62 65 GLU B CA 1
ATOM 1283 C C . GLU B 1 65 ? -2.234 12.461 13.922 1 73.62 65 GLU B C 1
ATOM 1285 O O . GLU B 1 65 ? -3.043 12.867 14.766 1 73.62 65 GLU B O 1
ATOM 1290 N N . ALA B 1 66 ? -1.569 11.391 14.07 1 67.75 66 ALA B N 1
ATOM 1291 C CA . ALA B 1 66 ? -1.549 10.703 15.359 1 67.75 66 ALA B CA 1
ATOM 1292 C C . ALA B 1 66 ? -1.019 11.609 16.469 1 67.75 66 ALA B C 1
ATOM 1294 O O . ALA B 1 66 ? -1.45 11.516 17.609 1 67.75 66 ALA B O 1
ATOM 1295 N N . ASN B 1 67 ? -0.08 12.258 16.125 1 66.69 67 ASN B N 1
ATOM 1296 C CA . ASN B 1 67 ? 0.429 13.203 17.109 1 66.69 67 ASN B CA 1
ATOM 1297 C C . ASN B 1 67 ? -0.609 14.266 17.453 1 66.69 67 ASN B C 1
ATOM 1299 O O . ASN B 1 67 ? -0.562 14.859 18.531 1 66.69 67 ASN B O 1
ATOM 1303 N N . LEU B 1 68 ? -1.452 14.344 16.516 1 63.69 68 LEU B N 1
ATOM 1304 C CA . LEU B 1 68 ? -2.486 15.352 16.734 1 63.69 68 LEU B CA 1
ATOM 1305 C C . LEU B 1 68 ? -3.738 14.719 17.328 1 63.69 68 LEU B C 1
ATOM 1307 O O . LEU B 1 68 ? -4.531 15.391 18 1 63.69 68 LEU B O 1
ATOM 1311 N N . SER B 1 69 ? -3.947 13.508 16.875 1 59.06 69 SER B N 1
ATOM 1312 C CA . SER B 1 69 ? -5.156 12.867 17.375 1 59.06 69 SER B CA 1
ATOM 1313 C C . SER B 1 69 ? -4.84 11.508 18 1 59.06 69 SER B C 1
ATOM 1315 O O . SER B 1 69 ? -3.898 10.828 17.578 1 59.06 69 SER B O 1
ATOM 1317 N N . ASN B 1 70 ? -5.188 11.242 19.188 1 48.81 70 ASN B N 1
ATOM 1318 C CA . ASN B 1 70 ? -5.105 9.961 19.875 1 48.81 70 ASN B CA 1
ATOM 1319 C C . ASN B 1 70 ? -5.566 8.812 18.969 1 48.81 70 ASN B C 1
ATOM 1321 O O . ASN B 1 70 ? -5.355 7.641 19.297 1 48.81 70 ASN B O 1
ATOM 1325 N N . LEU B 1 71 ? -6.254 9.102 18.078 1 43.5 71 LEU B N 1
ATOM 1326 C CA . LEU B 1 71 ? -6.898 8.078 17.266 1 43.5 71 LEU B CA 1
ATOM 1327 C C . LEU B 1 71 ? -5.871 7.332 16.422 1 43.5 71 LEU B C 1
ATOM 1329 O O . LEU B 1 71 ? -6.051 6.145 16.125 1 43.5 71 LEU B O 1
ATOM 1333 N N . ALA B 1 72 ? -4.785 7.941 16.156 1 47.91 72 ALA B N 1
ATOM 1334 C CA . ALA B 1 72 ? -3.805 7.383 15.234 1 47.91 72 ALA B CA 1
ATOM 1335 C C . ALA B 1 72 ? -3.035 6.23 15.875 1 47.91 72 ALA B C 1
ATOM 1337 O O . ALA B 1 72 ? -2.066 5.73 15.305 1 47.91 72 ALA B O 1
ATOM 1338 N N . ARG B 1 73 ? -3.549 5.863 16.922 1 44.59 73 ARG B N 1
ATOM 1339 C CA . ARG B 1 73 ? -2.924 4.797 17.703 1 44.59 73 ARG B CA 1
ATOM 1340 C C . ARG B 1 73 ? -2.828 3.51 16.891 1 44.59 73 ARG B C 1
ATOM 1342 O O . ARG B 1 73 ? -1.822 2.801 16.953 1 44.59 73 ARG B O 1
ATOM 1349 N N . VAL B 1 74 ? -3.932 3.25 16.25 1 46.84 74 VAL B N 1
ATOM 1350 C CA . VAL B 1 74 ? -3.918 1.96 15.562 1 46.84 74 VAL B CA 1
ATOM 1351 C C . VAL B 1 74 ? -2.836 1.955 14.492 1 46.84 74 VAL B C 1
ATOM 1353 O O . VAL B 1 74 ? -2.105 0.972 14.336 1 46.84 74 VAL B O 1
ATOM 1356 N N . THR B 1 75 ? -2.809 3.041 13.773 1 51.94 75 THR B N 1
ATOM 1357 C CA . THR B 1 75 ? -1.779 3.092 12.734 1 51.94 75 THR B CA 1
ATOM 1358 C C . THR B 1 75 ? -0.387 3.131 13.359 1 51.94 75 THR B C 1
ATOM 1360 O O . THR B 1 75 ? 0.566 2.588 12.797 1 51.94 75 THR B O 1
ATOM 1363 N N . LYS B 1 76 ? -0.335 3.846 14.492 1 49.56 76 LYS B N 1
ATOM 1364 C CA . LYS B 1 76 ? 0.925 3.879 15.227 1 49.56 76 LYS B CA 1
ATOM 1365 C C . LYS B 1 76 ? 1.312 2.484 15.719 1 49.56 76 LYS B C 1
ATOM 1367 O O . LYS B 1 76 ? 2.486 2.115 15.688 1 49.56 76 LYS B O 1
ATOM 1372 N N . ILE B 1 77 ? 0.22 1.877 16.266 1 49.94 77 ILE B N 1
ATOM 1373 C CA . ILE B 1 77 ? 0.506 0.541 16.781 1 49.94 77 ILE B CA 1
ATOM 1374 C C . ILE B 1 77 ? 1.063 -0.332 15.664 1 49.94 77 ILE B C 1
ATOM 1376 O O . ILE B 1 77 ? 2.047 -1.052 15.852 1 49.94 77 ILE B O 1
ATOM 1380 N N . TRP B 1 78 ? 0.376 -0.143 14.617 1 51.84 78 TRP B N 1
ATOM 1381 C CA . TRP B 1 78 ? 0.871 -0.961 13.516 1 51.84 78 TRP B CA 1
ATOM 1382 C C . TRP B 1 78 ? 2.297 -0.57 13.148 1 51.84 78 TRP B C 1
ATOM 1384 O O . TRP B 1 78 ? 3.145 -1.437 12.914 1 51.84 78 TRP B O 1
ATOM 1394 N N . MET B 1 79 ? 2.477 0.742 13.102 1 50.78 79 MET B N 1
ATOM 1395 C CA . MET B 1 79 ? 3.814 1.227 12.773 1 50.78 79 MET B CA 1
ATOM 1396 C C . MET B 1 79 ? 4.797 0.927 13.898 1 50.78 79 MET B C 1
ATOM 1398 O O . MET B 1 79 ? 5.961 0.622 13.648 1 50.78 79 MET B O 1
ATOM 1402 N N . LYS B 1 80 ? 4.395 1.259 15.086 1 48.28 80 LYS B N 1
ATOM 1403 C CA . LYS B 1 80 ? 5.258 0.987 16.234 1 48.28 80 LYS B CA 1
ATOM 1404 C C . LYS B 1 80 ? 5.621 -0.492 16.312 1 48.28 80 LYS B C 1
ATOM 1406 O O . LYS B 1 80 ? 6.738 -0.843 16.688 1 48.28 80 LYS B O 1
ATOM 1411 N N . ILE B 1 81 ? 4.613 -1.253 16.172 1 45.78 81 ILE B N 1
ATOM 1412 C CA . ILE B 1 81 ? 4.934 -2.676 16.219 1 45.78 81 ILE B CA 1
ATOM 1413 C C . ILE B 1 81 ? 5.957 -3.012 15.141 1 45.78 81 ILE B C 1
ATOM 1415 O O . ILE B 1 81 ? 6.855 -3.828 15.359 1 45.78 81 ILE B O 1
ATOM 1419 N N . SER B 1 82 ? 5.719 -2.475 14.047 1 41.81 82 SER B N 1
ATOM 1420 C CA . SER B 1 82 ? 6.727 -2.748 13.023 1 41.81 82 SER B CA 1
ATOM 1421 C C . SER B 1 82 ? 8.039 -2.035 13.336 1 41.81 82 SER B C 1
ATOM 1423 O O . SER B 1 82 ? 9.117 -2.533 13.008 1 41.81 82 SER B O 1
ATOM 1425 N N . HIS B 1 83 ? 7.914 -0.629 13.508 1 42.97 83 HIS B N 1
ATOM 1426 C CA . HIS B 1 83 ? 9.141 0.143 13.68 1 42.97 83 HIS B CA 1
ATOM 1427 C C . HIS B 1 83 ? 9.523 0.254 15.148 1 42.97 83 HIS B C 1
ATOM 1429 O O . HIS B 1 83 ? 8.812 0.89 15.938 1 42.97 83 HIS B O 1
ATOM 1435 N N . SER B 1 84 ? 9.984 -0.69 15.609 1 36 84 SER B N 1
ATOM 1436 C CA . SER B 1 84 ? 10.57 -0.516 16.938 1 36 84 SER B CA 1
ATOM 1437 C C . SER B 1 84 ? 11.289 0.825 17.047 1 36 84 SER B C 1
ATOM 1439 O O . SER B 1 84 ? 11.836 1.153 18.094 1 36 84 SER B O 1
ATOM 1441 N N . CYS B 1 85 ? 12.078 1.266 15.961 1 37.19 85 CYS B N 1
ATOM 1442 C CA . CYS B 1 85 ? 13.148 2.221 16.234 1 37.19 85 CYS B CA 1
ATOM 1443 C C . CYS B 1 85 ? 12.594 3.625 16.422 1 37.19 85 CYS B C 1
ATOM 1445 O O . CYS B 1 85 ? 11.477 3.92 15.984 1 37.19 85 CYS B O 1
ATOM 1447 N N . ASN B 1 86 ? 13.391 4.633 17.109 1 31.39 86 ASN B N 1
ATOM 1448 C CA . ASN B 1 86 ? 13.312 6.031 17.516 1 31.39 86 ASN B CA 1
ATOM 1449 C C . ASN B 1 86 ? 12.898 6.934 16.359 1 31.39 86 ASN B C 1
ATOM 1451 O O . ASN B 1 86 ? 13.367 6.758 15.234 1 31.39 86 ASN B O 1
ATOM 1455 N N . PRO B 1 87 ? 11.945 7.996 16.422 1 31.06 87 PRO B N 1
ATOM 1456 C CA . PRO B 1 87 ? 11.258 8.961 15.562 1 31.06 87 PRO B CA 1
ATOM 1457 C C . PRO B 1 87 ? 12.203 9.688 14.609 1 31.06 87 PRO B C 1
ATOM 1459 O O . PRO B 1 87 ? 11.758 10.273 13.625 1 31.06 87 PRO B O 1
ATOM 1462 N N . TRP B 1 88 ? 13.414 10.242 14.883 1 30.48 88 TRP B N 1
ATOM 1463 C CA . TRP B 1 88 ? 14.086 11.43 14.367 1 30.48 88 TRP B CA 1
ATOM 1464 C C . TRP B 1 88 ? 14.609 11.188 12.953 1 30.48 88 TRP B C 1
ATOM 1466 O O . TRP B 1 88 ? 14.93 12.133 12.234 1 30.48 88 TRP B O 1
ATOM 1476 N N . ILE B 1 89 ? 15.336 10.117 12.586 1 31.19 89 ILE B N 1
ATOM 1477 C CA . ILE B 1 89 ? 16.391 10.203 11.586 1 31.19 89 ILE B CA 1
ATOM 1478 C C . ILE B 1 89 ? 15.789 10.172 10.188 1 31.19 89 ILE B C 1
ATOM 1480 O O . ILE B 1 89 ? 16.406 10.633 9.219 1 31.19 89 ILE B O 1
ATOM 1484 N N . SER B 1 90 ? 14.75 9.43 9.805 1 29.73 90 SER B N 1
ATOM 1485 C CA . SER B 1 90 ? 14.633 8.844 8.477 1 29.73 90 SER B CA 1
ATOM 1486 C C . SER B 1 90 ? 13.977 9.812 7.496 1 29.73 90 SER B C 1
ATOM 1488 O O . SER B 1 90 ? 13.516 9.406 6.43 1 29.73 90 SER B O 1
ATOM 1490 N N . LEU B 1 91 ? 13.602 10.953 7.605 1 27.94 91 LEU B N 1
ATOM 1491 C CA . LEU B 1 91 ? 12.977 11.805 6.598 1 27.94 91 LEU B CA 1
ATOM 1492 C C . LEU B 1 91 ? 13.898 11.984 5.395 1 27.94 91 LEU B C 1
ATOM 1494 O O . LEU B 1 91 ? 13.445 12.312 4.297 1 27.94 91 LEU B O 1
ATOM 1498 N N . GLN B 1 92 ? 15.188 12.086 5.535 1 28.42 92 GLN B N 1
ATOM 1499 C CA . GLN B 1 92 ? 16.062 12.625 4.5 1 28.42 92 GLN B CA 1
ATOM 1500 C C . GLN B 1 92 ? 16.25 11.625 3.365 1 28.42 92 GLN B C 1
ATOM 1502 O O . GLN B 1 92 ? 16.578 12.008 2.24 1 28.42 92 GLN B O 1
ATOM 1507 N N . LYS B 1 93 ? 16.625 10.297 3.553 1 29.44 93 LYS B N 1
ATOM 1508 C CA . LYS B 1 93 ? 17.312 9.492 2.545 1 29.44 93 LYS B CA 1
ATOM 1509 C C . LYS B 1 93 ? 16.344 9.008 1.474 1 29.44 93 LYS B C 1
ATOM 1511 O O . LYS B 1 93 ? 16.703 8.219 0.602 1 29.44 93 LYS B O 1
ATOM 1516 N N . MET B 1 94 ? 15.133 9.242 1.489 1 27.62 94 MET B N 1
ATOM 1517 C CA . MET B 1 94 ? 14.18 8.625 0.573 1 27.62 94 MET B CA 1
ATOM 1518 C C . MET B 1 94 ? 14.57 8.891 -0.877 1 27.62 94 MET B C 1
ATOM 1520 O O . MET B 1 94 ? 14.172 8.148 -1.777 1 27.62 94 MET B O 1
ATOM 1524 N N . TYR B 1 95 ? 15.086 10.086 -1.256 1 26.98 95 TYR B N 1
ATOM 1525 C CA . TYR B 1 95 ? 15.258 10.43 -2.664 1 26.98 95 TYR B CA 1
ATOM 1526 C C . TYR B 1 95 ? 16.484 9.734 -3.246 1 26.98 95 TYR B C 1
ATOM 1528 O O . TYR B 1 95 ? 16.844 9.961 -4.406 1 26.98 95 TYR B O 1
ATOM 1536 N N . ILE B 1 96 ? 17.453 9.281 -2.566 1 27.84 96 ILE B N 1
ATOM 1537 C CA . ILE B 1 96 ? 18.766 9.164 -3.176 1 27.84 96 ILE B CA 1
ATOM 1538 C C . ILE B 1 96 ? 18.797 7.973 -4.129 1 27.84 96 ILE B C 1
ATOM 1540 O O . ILE B 1 96 ? 19.641 7.898 -5.016 1 27.84 96 ILE B O 1
ATOM 1544 N N . ASN B 1 97 ? 18.078 6.855 -3.814 1 30.16 97 ASN B N 1
ATOM 1545 C CA . ASN B 1 97 ? 18.703 5.758 -4.547 1 30.16 97 ASN B CA 1
ATOM 1546 C C . ASN B 1 97 ? 18.375 5.824 -6.039 1 30.16 97 ASN B C 1
ATOM 1548 O O . ASN B 1 97 ? 18.562 4.852 -6.766 1 30.16 97 ASN B O 1
ATOM 1552 N N . CYS B 1 98 ? 17.531 6.66 -6.531 1 24 98 CYS B N 1
ATOM 1553 C CA . CYS B 1 98 ? 17.453 6.586 -7.988 1 24 98 CYS B CA 1
ATOM 1554 C C . CYS B 1 98 ? 18.797 6.879 -8.625 1 24 98 CYS B C 1
ATOM 1556 O O . CYS B 1 98 ? 18.922 6.879 -9.852 1 24 98 CYS B O 1
ATOM 1558 N N . ASP B 1 99 ? 19.703 7.555 -8.008 1 22.47 99 ASP B N 1
ATOM 1559 C CA . ASP B 1 99 ? 20.906 7.953 -8.711 1 22.47 99 ASP B CA 1
ATOM 1560 C C . ASP B 1 99 ? 21.781 6.742 -9.039 1 22.47 99 ASP B C 1
ATOM 1562 O O . ASP B 1 99 ? 22.75 6.852 -9.789 1 22.47 99 ASP B O 1
ATOM 1566 N N . LYS B 1 100 ? 21.703 5.582 -8.469 1 22.03 100 LYS B N 1
ATOM 1567 C CA . LYS B 1 100 ? 22.875 4.898 -9.008 1 22.03 100 LYS B CA 1
ATOM 1568 C C . LYS B 1 100 ? 22.625 4.41 -10.43 1 22.03 100 LYS B C 1
ATOM 1570 O O . LYS B 1 100 ? 21.516 3.961 -10.75 1 22.03 100 LYS B O 1
#

Solvent-accessible surface area (backbone atoms only — not comparable to full-atom values): 11273 Å² total; per-residue (Å²): 36,44,69,70,78,49,72,69,58,49,52,47,37,51,40,51,46,26,53,75,70,64,34,58,65,22,24,53,38,39,36,62,75,67,40,51,87,73,46,89,70,63,67,86,68,53,59,88,61,46,52,58,52,26,35,35,37,10,49,44,43,45,50,57,44,25,75,70,32,82,72,32,45,62,62,41,46,47,44,43,70,68,44,76,72,84,44,74,74,50,65,72,67,76,75,55,74,76,68,115,38,43,67,70,78,48,71,70,57,48,50,48,36,52,40,50,47,28,54,74,69,64,36,58,64,21,25,54,37,38,36,62,73,66,40,52,86,72,45,90,69,61,68,86,66,54,58,88,59,46,52,59,52,26,36,36,37,9,48,44,42,47,53,56,43,26,76,70,32,83,73,30,44,62,62,40,46,46,44,43,69,68,44,74,71,82,47,75,74,51,66,72,68,77,73,55,72,77,70,115

InterPro domains:
  IPR006594 LIS1 homology motif [PF08513] (9-34)
  IPR006594 LIS1 homology motif [PS50896] (6-38)
  IPR006594 LIS1 homology motif [SM00667] (6-38)
  IPR045183 F-box-like/WD repeat-containing protein Ebi-like [PTHR22846] (5-70)

Organism: Cannabis sativa (NCBI:txid3483)

Secondary structure (DSSP, 8-state):
---PPPHHHHHHHHHHHHHHTT-HHHHHHHHHHTTGGG----GGGS-TTHHHHHHHHHHHHHHHHHHH-GGGHHHHHHHHHH--S-TTSTTSGGGGGGG-/---PPPHHHHHHHHHHHHHHTT-HHHHHHHHHHTTGGG----GGGS-TTHHHHHHHHHHHHHHHHHHH-GGGHHHHHHHHHH--S-TTSTTSGGGGGGG-

pLDDT: mean 72.5, std 26.02, range [22.03, 98.69]